Protein AF-A0A8H6T678-F1 (afdb_monomer_lite)

Secondary structure (DSSP, 8-state):
-----PPPPHHHHHHTT--GGGHHHHHHHHHHHHHHHT-TTS-HHHHHHHHHHHHHHHHHH-TT----HHHHHHHHHHHTT--HHHHHHHHHHHHHHHHH-------TT---S--TTTSHHHHHHHHHHHHHHHHHSS---HHHHHHHHTSHHHHHHHHHTT-------HHHHHHHHHHTTEEEEE--PPPP--GGG-HHHHHHHHHHHHHIIIIIGGGBPEE-TTS-EEE---TTSSBPPGGGTT-B--B--EEEEEEEEETT----EEEEESSSPPPPPPSS--SEEEEEEEEETTTEE----S---SS---HHHHHTSS------PPP--------------------

Organism: NCBI:txid2126181

Sequence (351 aa):
MAPDRSPESAAERALNRLHHQDFVALRRAAAQLSVLSKDKKADVVFRTRLVSMHGTLNIYLSSAFNYTWRQASTLIAHSQGLGNHHARRIRDWLHTFLSTQKLPVHIIGVNDGDSLLDDEDFALAIKLHLQTVCAKNKHFRAQDIVDFVASAEMQERLETAGIQKRSISVRTARHWLKRMDWRFGARKNGMYVDGHEREDVVAYRAAFVKRWMEEYEPRIITYDNDGKEATRPNGDAFKLTGKYIGQRLQLIPVTHDESTFYKNDRRKVGWINTLVKPTPEAKGEGDSIMVSDFLVAHWGRLRLDECVMPSCFTFFDILQLGGVEVSGSEPEYRRPDDISAGPRLRIGNVL

Structure (mmCIF, N/CA/C/O backbone):
data_AF-A0A8H6T678-F1
#
_entry.id   AF-A0A8H6T678-F1
#
loop_
_atom_site.group_PDB
_atom_site.id
_atom_site.type_symbol
_atom_site.label_atom_id
_atom_site.label_alt_id
_atom_site.label_comp_id
_atom_site.label_asym_id
_atom_site.label_entity_id
_atom_site.label_seq_id
_atom_site.pdbx_PDB_ins_code
_atom_site.Cartn_x
_atom_site.Cartn_y
_atom_site.Cartn_z
_atom_site.occupancy
_atom_site.B_iso_or_equiv
_atom_site.auth_seq_id
_atom_site.auth_comp_id
_atom_site.auth_asym_id
_atom_site.auth_atom_id
_atom_site.pdbx_PDB_model_num
ATOM 1 N N . MET A 1 1 ? -28.466 -31.948 34.838 1.00 48.75 1 MET A N 1
ATOM 2 C CA . MET A 1 1 ? -27.479 -30.909 34.458 1.00 48.75 1 MET A CA 1
ATOM 3 C C . MET A 1 1 ? -26.531 -30.723 35.627 1.00 48.75 1 MET A C 1
ATOM 5 O O . MET A 1 1 ? -27.010 -30.422 36.713 1.00 48.75 1 MET A O 1
ATOM 9 N N . ALA A 1 2 ? -25.230 -30.962 35.445 1.00 47.78 2 ALA A N 1
ATOM 10 C CA . ALA A 1 2 ? -24.254 -30.650 36.487 1.00 47.78 2 ALA A CA 1
ATOM 11 C C . ALA A 1 2 ? -24.269 -29.130 36.760 1.00 47.78 2 ALA A C 1
ATOM 13 O O . ALA A 1 2 ? -24.349 -28.360 35.798 1.00 47.78 2 ALA A O 1
ATOM 14 N N . PRO A 1 3 ? -24.238 -28.679 38.025 1.00 55.22 3 PRO A N 1
ATOM 15 C CA . PRO A 1 3 ? -24.242 -27.255 38.333 1.00 55.22 3 PRO A CA 1
ATOM 16 C C . PRO A 1 3 ? -22.928 -26.617 37.863 1.00 55.22 3 PRO A C 1
ATOM 18 O O . PRO A 1 3 ? -21.845 -27.018 38.289 1.00 55.22 3 PRO A O 1
ATOM 21 N N . ASP A 1 4 ? -23.025 -25.630 36.970 1.00 61.66 4 ASP A N 1
ATOM 22 C CA . ASP A 1 4 ? -21.896 -24.795 36.551 1.00 61.66 4 ASP A CA 1
ATOM 2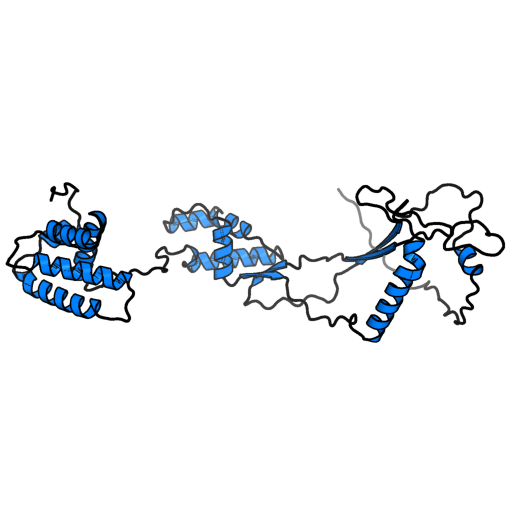3 C C . ASP A 1 4 ? -21.371 -23.996 37.757 1.00 61.66 4 ASP A C 1
ATOM 25 O O . ASP A 1 4 ? -22.046 -23.091 38.247 1.00 61.66 4 ASP A O 1
ATOM 29 N N . ARG A 1 5 ? -20.165 -24.339 38.231 1.00 61.88 5 ARG A N 1
ATOM 30 C CA . ARG A 1 5 ? -19.503 -23.735 39.404 1.00 61.88 5 ARG A CA 1
ATOM 31 C C . ARG A 1 5 ? -18.716 -22.456 39.082 1.00 61.88 5 ARG A C 1
ATOM 33 O O . ARG A 1 5 ? -17.953 -21.989 39.922 1.00 61.88 5 ARG A O 1
ATOM 40 N N . SER A 1 6 ? -18.851 -21.899 37.876 1.00 69.44 6 SER A N 1
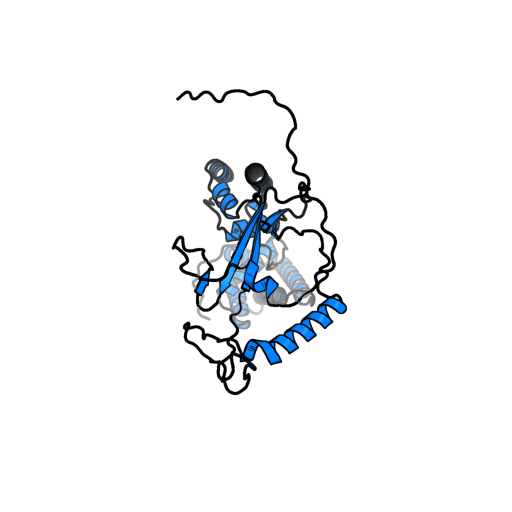ATOM 41 C CA . SER A 1 6 ? -18.147 -20.661 37.513 1.00 69.44 6 SER A CA 1
ATOM 42 C C . SER A 1 6 ? -18.585 -19.486 38.414 1.00 69.44 6 SER A C 1
ATOM 44 O O . SER A 1 6 ? -19.756 -19.431 38.805 1.00 69.44 6 SER A O 1
ATOM 46 N N . PRO A 1 7 ? -17.702 -18.523 38.730 1.00 71.38 7 PRO A N 1
ATOM 47 C CA . PRO A 1 7 ? -18.070 -17.355 39.532 1.00 71.38 7 PRO A CA 1
ATOM 48 C C . PRO A 1 7 ? -19.184 -16.538 38.856 1.00 71.38 7 PRO A C 1
ATOM 50 O O . PRO A 1 7 ? -19.243 -16.456 37.626 1.00 71.38 7 PRO A O 1
ATOM 53 N N . GLU A 1 8 ? -20.079 -15.950 39.655 1.00 70.44 8 GLU A N 1
ATOM 54 C CA . GLU A 1 8 ? -21.195 -15.142 39.148 1.00 70.44 8 GLU A CA 1
ATOM 55 C C . GLU A 1 8 ? -20.701 -13.886 38.413 1.00 70.44 8 GLU A C 1
ATOM 57 O O . GLU A 1 8 ? -19.927 -13.088 38.948 1.00 70.44 8 GLU A O 1
ATOM 62 N N . SER A 1 9 ? -21.186 -13.680 37.185 1.00 75.19 9 SER A N 1
ATOM 63 C CA . SER A 1 9 ? -20.896 -12.460 36.411 1.00 75.19 9 SER A CA 1
ATOM 64 C C . SER A 1 9 ? -21.537 -11.224 37.065 1.00 75.19 9 SER A C 1
ATOM 66 O O . SER A 1 9 ? -22.562 -11.320 37.741 1.00 75.19 9 SER A O 1
ATOM 68 N N . ALA A 1 10 ? -20.986 -10.028 36.827 1.00 75.12 10 ALA A N 1
ATOM 69 C CA . ALA A 1 10 ? -21.619 -8.767 37.228 1.00 75.12 10 ALA A CA 1
ATOM 70 C C . ALA A 1 10 ? -23.050 -8.635 36.668 1.00 75.12 10 ALA A C 1
ATOM 72 O O . ALA A 1 10 ? -23.957 -8.238 37.398 1.00 75.12 10 ALA A O 1
ATOM 73 N N . ALA A 1 11 ? -23.270 -9.075 35.423 1.00 74.88 11 ALA A N 1
ATOM 74 C CA . ALA A 1 11 ? -24.598 -9.139 34.817 1.00 74.88 11 ALA A CA 1
ATOM 75 C C . ALA A 1 11 ? -25.520 -10.151 35.522 1.00 74.88 11 ALA A C 1
ATOM 77 O O . ALA A 1 11 ? -26.713 -9.909 35.652 1.00 74.88 11 ALA A O 1
ATOM 78 N N . GLU A 1 12 ? -24.979 -11.266 36.026 1.00 77.56 12 GLU A N 1
ATOM 79 C CA . GLU A 1 12 ? -25.738 -12.267 36.796 1.00 77.56 12 GLU A CA 1
ATOM 80 C C . GLU A 1 12 ? -26.249 -11.685 38.107 1.00 77.56 12 GLU A C 1
ATOM 82 O O . GLU A 1 12 ? -27.433 -11.788 38.409 1.00 77.56 12 GLU A O 1
ATOM 87 N N . ARG A 1 13 ? -25.366 -11.006 38.845 1.00 81.50 13 ARG A N 1
ATOM 88 C CA . ARG A 1 13 ? -25.710 -10.349 40.108 1.00 81.50 13 ARG A CA 1
ATOM 89 C C . ARG A 1 13 ? -26.758 -9.260 39.915 1.00 81.50 13 ARG A C 1
ATOM 91 O O . ARG A 1 13 ? -27.613 -9.095 40.775 1.00 81.50 13 ARG A O 1
ATOM 98 N N . ALA A 1 14 ? -26.706 -8.530 38.803 1.00 78.94 14 ALA A N 1
ATOM 99 C CA . ALA A 1 14 ? -27.703 -7.520 38.473 1.00 78.94 14 ALA A CA 1
ATOM 100 C C . ALA A 1 14 ? -29.053 -8.140 38.073 1.00 78.94 14 ALA A C 1
ATOM 102 O O . ALA A 1 14 ? -30.087 -7.716 38.579 1.00 78.94 14 ALA A O 1
ATOM 103 N N . LEU A 1 15 ? -29.055 -9.181 37.235 1.00 80.44 15 LEU A N 1
ATOM 104 C CA . LEU A 1 15 ? -30.282 -9.880 36.830 1.00 80.44 15 LEU A CA 1
ATOM 105 C C . LEU A 1 15 ? -30.957 -10.610 38.001 1.00 80.44 15 LEU A C 1
ATOM 107 O O . LEU A 1 15 ? -32.181 -10.611 38.097 1.00 80.44 15 LEU A O 1
ATOM 111 N N . ASN A 1 16 ? -30.180 -11.184 38.922 1.00 81.62 16 ASN A N 1
ATOM 112 C CA . ASN A 1 16 ? -30.698 -11.858 40.117 1.00 81.62 16 ASN A CA 1
ATOM 113 C C . ASN A 1 16 ? -31.344 -10.894 41.131 1.00 81.62 16 ASN A C 1
ATOM 115 O O . ASN A 1 16 ? -32.028 -11.354 42.039 1.00 81.62 16 ASN A O 1
ATOM 119 N N . ARG A 1 17 ? -31.146 -9.575 40.991 1.00 79.62 17 ARG A N 1
ATOM 120 C CA . ARG A 1 17 ? -31.823 -8.554 41.813 1.00 79.62 17 ARG A CA 1
ATOM 121 C C . ARG A 1 17 ? -33.217 -8.188 41.295 1.00 79.62 17 ARG A C 1
ATOM 123 O O . ARG A 1 17 ? -33.941 -7.504 42.010 1.00 79.62 17 ARG A O 1
ATOM 130 N N . LEU A 1 18 ? -33.581 -8.614 40.083 1.00 76.69 18 LEU A N 1
ATOM 131 C CA . LEU A 1 18 ? -34.902 -8.352 39.509 1.00 76.69 18 LEU A CA 1
ATOM 132 C C . LEU A 1 18 ? -35.965 -9.180 40.237 1.00 76.69 18 LEU A C 1
ATOM 134 O O . LEU A 1 18 ? -35.790 -10.384 40.443 1.00 76.69 18 LEU A O 1
ATOM 138 N N . HIS A 1 19 ? -37.071 -8.543 40.616 1.00 70.50 19 HIS A N 1
ATOM 139 C CA . HIS A 1 19 ? -38.129 -9.157 41.424 1.00 70.50 19 HIS A CA 1
ATOM 140 C C . HIS A 1 19 ? -39.468 -9.159 40.669 1.00 70.50 19 HIS A C 1
ATOM 142 O O . HIS A 1 19 ? -39.631 -8.521 39.640 1.00 70.50 19 HIS A O 1
ATOM 148 N N . HIS A 1 20 ? -40.459 -9.879 41.197 1.00 62.53 20 HIS A N 1
ATOM 149 C CA . HIS A 1 20 ? -41.880 -9.905 40.808 1.00 62.53 20 HIS A CA 1
ATOM 150 C C . HIS A 1 20 ? -42.474 -8.607 40.211 1.00 62.53 20 HIS A C 1
ATOM 152 O O . HIS A 1 20 ? -43.291 -8.695 39.298 1.00 62.53 20 HIS A O 1
ATOM 158 N N . GLN A 1 21 ? -42.072 -7.416 40.668 1.00 67.00 21 GLN A N 1
ATOM 159 C CA . GLN A 1 21 ? -42.547 -6.133 40.122 1.00 67.00 21 GLN A CA 1
ATOM 160 C C . GLN A 1 21 ? -42.012 -5.851 38.706 1.00 67.00 21 GLN A C 1
ATOM 162 O O . GLN A 1 21 ? -42.709 -5.266 37.876 1.00 67.00 21 GLN A O 1
ATOM 167 N N . ASP A 1 22 ? -40.829 -6.365 38.378 1.00 79.00 22 ASP A N 1
ATOM 168 C CA . ASP A 1 22 ? -40.190 -6.232 37.068 1.00 79.00 22 ASP A CA 1
ATOM 169 C C . ASP A 1 22 ? -40.791 -7.183 36.026 1.00 79.00 22 ASP A C 1
ATOM 171 O O . ASP A 1 22 ? -40.534 -7.038 34.831 1.00 79.00 22 ASP A O 1
ATOM 175 N N . PHE A 1 23 ? -41.632 -8.145 36.426 1.00 80.25 23 PHE A N 1
ATOM 176 C CA . PHE A 1 23 ? -42.162 -9.172 35.519 1.00 80.25 23 PHE A CA 1
ATOM 177 C C . PHE A 1 23 ? -42.994 -8.565 34.385 1.00 80.25 23 PHE A C 1
ATOM 179 O O . PHE A 1 23 ? -42.971 -9.069 33.261 1.00 80.25 23 PHE A O 1
ATOM 186 N N . VAL A 1 24 ? -43.694 -7.455 34.641 1.00 83.06 24 VAL A N 1
ATOM 187 C CA . VAL A 1 24 ? -44.434 -6.725 33.601 1.00 83.06 24 VAL A CA 1
ATOM 188 C C . VAL A 1 24 ? -43.468 -6.100 32.589 1.00 83.06 24 VAL A C 1
ATOM 190 O O . VAL A 1 24 ? -43.690 -6.206 31.381 1.00 83.06 24 VAL A O 1
ATOM 193 N N . ALA A 1 25 ? -42.371 -5.499 33.058 1.00 83.19 25 ALA A N 1
ATOM 194 C CA . ALA A 1 25 ? -41.340 -4.916 32.202 1.00 83.19 25 ALA A CA 1
ATOM 195 C C . ALA A 1 25 ? -40.593 -5.994 31.398 1.00 83.19 25 ALA A C 1
ATOM 197 O O . ALA A 1 25 ? -40.404 -5.844 30.191 1.00 83.19 25 ALA A O 1
ATOM 198 N N . LEU A 1 26 ? -40.265 -7.126 32.027 1.00 86.31 26 LEU A N 1
ATOM 199 C CA . LEU A 1 26 ? -39.633 -8.277 31.380 1.00 86.31 26 LEU A CA 1
ATOM 200 C C . LEU A 1 26 ? -40.528 -8.902 30.302 1.00 86.31 26 LEU A C 1
ATOM 202 O O . LEU A 1 26 ? -40.039 -9.259 29.230 1.00 86.31 26 LEU A O 1
ATOM 206 N N . ARG A 1 27 ? -41.847 -8.981 30.529 1.00 86.69 27 ARG A N 1
ATOM 207 C CA . ARG A 1 27 ? -42.807 -9.439 29.507 1.00 86.69 27 ARG A CA 1
ATOM 208 C C . ARG A 1 27 ? -42.888 -8.482 28.318 1.00 86.69 27 ARG A C 1
ATOM 210 O O . ARG A 1 27 ? -42.940 -8.940 27.178 1.00 86.69 27 ARG A O 1
ATOM 217 N N . ARG A 1 28 ? -42.852 -7.165 28.555 1.00 86.75 28 ARG A N 1
ATOM 218 C CA . ARG A 1 28 ? -42.783 -6.162 27.474 1.00 86.75 28 ARG A CA 1
ATOM 219 C C . ARG A 1 28 ? -41.486 -6.296 26.673 1.00 86.75 28 ARG A C 1
ATOM 221 O O . ARG A 1 28 ? -41.538 -6.318 25.446 1.00 86.75 28 ARG A O 1
ATOM 228 N N . ALA A 1 29 ? -40.355 -6.464 27.354 1.00 86.62 29 ALA A N 1
ATOM 229 C CA . ALA A 1 29 ? -39.053 -6.700 26.733 1.00 86.62 29 ALA A CA 1
ATOM 230 C C . ALA A 1 29 ? -39.045 -7.983 25.878 1.00 86.62 29 ALA A C 1
ATOM 232 O O . ALA A 1 29 ? -38.560 -7.973 24.746 1.00 86.62 29 ALA A O 1
ATOM 233 N N . ALA A 1 30 ? -39.646 -9.073 26.366 1.00 88.12 30 ALA A N 1
ATOM 234 C CA . ALA A 1 30 ? -39.797 -10.310 25.601 1.00 88.12 30 ALA A CA 1
ATOM 235 C C . ALA A 1 30 ? -40.647 -10.102 24.332 1.00 88.12 30 ALA A C 1
ATOM 237 O O . ALA A 1 30 ? -40.249 -10.530 23.247 1.00 88.12 30 ALA A O 1
ATOM 238 N N . ALA A 1 31 ? -41.771 -9.385 24.431 1.00 88.25 31 ALA A N 1
ATOM 239 C CA . ALA A 1 31 ? -42.610 -9.069 23.275 1.00 88.25 31 ALA A CA 1
ATOM 240 C C . ALA A 1 31 ? -41.859 -8.238 22.217 1.00 88.25 31 ALA A C 1
ATOM 242 O O . ALA A 1 31 ? -41.935 -8.546 21.027 1.00 88.25 31 ALA A O 1
ATOM 243 N N . GLN A 1 32 ? -41.077 -7.241 22.640 1.00 88.06 32 GLN A N 1
ATOM 244 C CA . GLN A 1 32 ? -40.239 -6.438 21.742 1.00 88.06 32 GLN A CA 1
ATOM 245 C C . GLN A 1 32 ? -39.182 -7.289 21.025 1.00 88.06 32 GLN A C 1
ATOM 247 O O . GLN A 1 32 ? -39.064 -7.224 19.801 1.00 88.06 32 GLN A O 1
ATOM 252 N N . LEU A 1 33 ? -38.453 -8.138 21.758 1.00 88.25 33 LEU A N 1
ATOM 253 C CA . LEU A 1 33 ? -37.451 -9.035 21.172 1.00 88.25 33 LEU A CA 1
ATOM 254 C C . LEU A 1 33 ? -38.076 -10.043 20.196 1.00 88.25 33 LEU A C 1
ATOM 256 O O . LEU A 1 33 ? -37.471 -10.356 19.171 1.00 88.25 33 LEU A O 1
ATOM 260 N N . SER A 1 34 ? -39.298 -10.508 20.468 1.00 90.25 34 SER A N 1
ATOM 261 C CA . SER A 1 34 ? -40.048 -11.392 19.568 1.00 90.25 34 SER A CA 1
ATOM 262 C C . SER A 1 34 ? -40.327 -10.729 18.219 1.00 90.25 34 SER A C 1
ATOM 264 O O . SER A 1 34 ? -40.068 -11.335 17.177 1.00 90.25 34 SER A O 1
ATOM 266 N N . VAL A 1 35 ? -40.785 -9.472 18.219 1.00 88.56 35 VAL A N 1
ATOM 267 C CA . VAL A 1 35 ? -41.023 -8.701 16.986 1.00 88.56 35 VAL A CA 1
ATOM 268 C C . VAL A 1 35 ? -39.716 -8.492 16.221 1.00 88.56 35 VAL A C 1
ATOM 270 O O . VAL A 1 35 ? -39.648 -8.798 15.032 1.00 88.56 35 VAL A O 1
ATOM 273 N N . LEU A 1 36 ? -38.659 -8.057 16.911 1.00 85.38 36 LEU A N 1
ATOM 274 C CA . LEU A 1 36 ? -37.357 -7.776 16.300 1.00 85.38 36 LEU A CA 1
ATOM 275 C C . LEU A 1 36 ? -36.684 -9.029 15.721 1.00 85.38 36 LEU A C 1
ATOM 277 O O . LEU A 1 36 ? -36.061 -8.966 14.665 1.00 85.38 36 LEU A O 1
ATOM 281 N N . SER A 1 37 ? -36.836 -10.187 16.368 1.00 84.69 37 SER A N 1
ATOM 282 C CA . SER A 1 37 ? -36.256 -11.450 15.885 1.00 84.69 37 SER A CA 1
ATOM 283 C C . SER A 1 37 ? -36.864 -11.943 14.564 1.00 84.69 37 SER A C 1
ATOM 285 O O . SER A 1 37 ? -36.223 -12.699 13.831 1.00 84.69 37 SER A O 1
ATOM 287 N N . LYS A 1 38 ? -38.090 -11.505 14.245 1.00 86.12 38 LYS A N 1
ATOM 288 C CA . LYS A 1 38 ? -38.825 -11.882 13.030 1.00 86.12 38 LYS A CA 1
ATOM 289 C C . LYS A 1 38 ? -38.518 -10.978 11.835 1.00 86.12 38 LYS A C 1
ATOM 291 O O . LYS A 1 38 ? -38.958 -11.293 10.727 1.00 86.12 38 LYS A O 1
ATOM 296 N N . ASP A 1 39 ? -37.774 -9.889 12.026 1.00 84.44 39 ASP A N 1
ATOM 297 C CA . ASP A 1 39 ? -37.395 -9.000 10.930 1.00 84.44 39 ASP A CA 1
ATOM 298 C C . ASP A 1 39 ? -36.417 -9.699 9.974 1.00 84.44 39 ASP A C 1
ATOM 300 O O . ASP A 1 39 ? -35.271 -9.991 10.314 1.00 84.44 39 ASP A O 1
ATOM 304 N N . LYS A 1 40 ? -36.868 -9.960 8.744 1.00 79.81 40 LYS A N 1
ATOM 305 C CA . LYS A 1 40 ? -36.073 -10.641 7.712 1.00 79.81 40 LYS A CA 1
ATOM 306 C C . LYS A 1 40 ? -34.914 -9.793 7.183 1.00 79.81 40 LYS A C 1
ATOM 308 O O . LYS A 1 40 ? -34.015 -10.361 6.569 1.00 79.81 40 LYS A O 1
ATOM 313 N N . LYS A 1 41 ? -34.928 -8.472 7.395 1.00 79.56 41 LYS A N 1
ATOM 314 C CA . LYS A 1 41 ? -33.856 -7.565 6.952 1.00 79.56 41 LYS A CA 1
ATOM 315 C C . LYS A 1 41 ? -32.623 -7.622 7.854 1.00 79.56 41 LYS A C 1
ATOM 317 O O . LYS A 1 41 ? -31.558 -7.164 7.452 1.00 79.56 41 LYS A O 1
ATOM 322 N N . ALA A 1 42 ? -32.758 -8.173 9.057 1.00 75.00 42 ALA A N 1
ATOM 323 C CA . ALA A 1 42 ? -31.677 -8.239 10.021 1.00 75.00 42 ALA A CA 1
ATOM 324 C C . ALA A 1 42 ? -30.713 -9.410 9.750 1.00 75.00 42 ALA A C 1
ATOM 326 O O . ALA A 1 42 ? -31.116 -10.505 9.336 1.00 75.00 42 ALA A O 1
ATOM 327 N N . ASP A 1 43 ? -29.429 -9.183 10.042 1.00 80.06 43 ASP A N 1
ATOM 328 C CA . ASP A 1 43 ? -28.365 -10.179 9.902 1.00 80.06 43 ASP A CA 1
ATOM 329 C C . ASP A 1 43 ? -28.699 -11.500 10.629 1.00 80.06 43 ASP A C 1
ATOM 331 O O . ASP A 1 43 ? -29.343 -11.513 11.683 1.00 80.06 43 ASP A O 1
ATOM 335 N N . VAL A 1 44 ? -28.266 -12.629 10.058 1.00 82.56 44 VAL A N 1
ATOM 336 C CA . VAL A 1 44 ? -28.549 -13.976 10.586 1.00 82.56 44 VAL A CA 1
ATOM 337 C C . VAL A 1 44 ? -27.984 -14.127 11.997 1.00 82.56 44 VAL A C 1
ATOM 339 O O . VAL A 1 44 ? -28.684 -14.612 12.885 1.00 82.56 44 VAL A O 1
ATOM 342 N N . VAL A 1 45 ? -26.752 -13.663 12.237 1.00 81.75 45 VAL A N 1
ATOM 343 C CA . VAL A 1 45 ? -26.113 -13.767 13.557 1.00 81.75 45 VAL A CA 1
ATOM 344 C C . VAL A 1 45 ? -26.844 -12.891 14.565 1.00 81.75 45 VAL A C 1
ATOM 346 O O . VAL A 1 45 ? -27.073 -13.319 15.697 1.00 81.75 45 VAL A O 1
ATOM 349 N N . PHE A 1 46 ? -27.246 -11.685 14.165 1.00 83.69 46 PHE A N 1
ATOM 350 C CA . PHE A 1 46 ? -28.032 -10.796 15.018 1.00 83.69 46 PHE A CA 1
ATOM 351 C C . PHE A 1 46 ? -29.384 -11.411 15.405 1.00 83.69 46 PHE A C 1
ATOM 353 O O . PHE A 1 46 ? -29.721 -11.444 16.591 1.00 83.69 46 PHE A O 1
ATOM 360 N N . ARG A 1 47 ? -30.118 -11.991 14.448 1.00 85.69 47 ARG A N 1
ATOM 361 C CA . ARG A 1 47 ? -31.385 -12.689 14.719 1.00 85.69 47 ARG A CA 1
ATOM 362 C C . ARG A 1 47 ? -31.216 -13.851 15.689 1.00 85.69 47 ARG A C 1
ATOM 364 O O . ARG A 1 47 ? -32.001 -13.956 16.630 1.00 85.69 47 ARG A O 1
ATOM 371 N N . THR A 1 48 ? -30.177 -14.670 15.527 1.00 87.62 48 THR A N 1
ATOM 372 C CA . THR A 1 48 ? -29.895 -15.780 16.451 1.00 87.62 48 THR A CA 1
ATOM 373 C C . THR A 1 48 ? -29.734 -15.282 17.887 1.00 87.62 48 THR A C 1
ATOM 375 O O . THR A 1 48 ? -30.314 -15.867 18.797 1.00 87.62 48 THR A O 1
ATOM 378 N N . ARG A 1 49 ? -29.047 -14.151 18.106 1.00 88.94 49 ARG A N 1
ATOM 379 C CA . ARG A 1 49 ? -28.895 -13.559 19.451 1.00 88.94 49 ARG A CA 1
ATOM 380 C C . ARG A 1 49 ? -30.225 -13.113 20.045 1.00 88.94 49 ARG A C 1
ATOM 382 O O . ARG A 1 49 ? -30.489 -13.400 21.212 1.00 88.94 49 ARG A O 1
ATOM 389 N N . LEU A 1 50 ? -31.063 -12.442 19.252 1.00 89.88 50 LEU A N 1
ATOM 390 C CA . LEU A 1 50 ? -32.391 -12.007 19.696 1.00 89.88 50 LEU A CA 1
ATOM 391 C C . LEU A 1 50 ? -33.268 -13.199 20.088 1.00 89.88 50 LEU A C 1
ATOM 393 O O . LEU A 1 50 ? -33.937 -13.152 21.119 1.00 89.88 50 LEU A O 1
ATOM 397 N N . VAL A 1 51 ? -33.215 -14.287 19.314 1.00 91.00 51 VAL A N 1
ATOM 398 C CA . VAL A 1 51 ? -33.914 -15.539 19.635 1.00 91.00 51 VAL A CA 1
ATOM 399 C C . VAL A 1 51 ? -33.404 -16.126 20.952 1.00 91.00 51 VAL A C 1
ATOM 401 O O . VAL A 1 51 ? -34.220 -16.516 21.787 1.00 91.00 51 VAL A O 1
ATOM 404 N N . SER A 1 52 ? -32.090 -16.142 21.193 1.00 91.94 52 SER A N 1
ATOM 405 C CA . SER A 1 52 ? -31.520 -16.654 22.448 1.00 91.94 52 SER A CA 1
ATOM 406 C C . SER A 1 52 ? -31.927 -15.815 23.666 1.00 91.94 52 SER A C 1
ATOM 408 O O . SER A 1 52 ? -32.258 -16.366 24.719 1.00 91.94 52 SER A O 1
ATOM 410 N N . MET A 1 53 ? -31.954 -14.486 23.525 1.00 92.00 53 MET A N 1
ATOM 411 C CA . MET A 1 53 ? -32.422 -13.567 24.571 1.00 92.00 53 MET A CA 1
ATOM 412 C C . MET A 1 53 ? -33.914 -13.763 24.868 1.00 92.00 53 MET A C 1
ATOM 414 O O . MET A 1 53 ? -34.295 -13.936 26.025 1.00 92.00 53 MET A O 1
ATOM 418 N N . HIS A 1 54 ? -34.749 -13.792 23.827 1.00 92.31 54 HIS A N 1
ATOM 419 C CA . HIS A 1 54 ? -36.191 -14.011 23.945 1.00 92.31 54 HIS A CA 1
ATOM 420 C C . HIS A 1 54 ? -36.516 -15.380 24.563 1.00 92.31 54 HIS A C 1
ATOM 422 O O . HIS A 1 54 ? -37.324 -15.468 25.484 1.00 92.31 54 HIS A O 1
ATOM 428 N N . GLY A 1 55 ? -35.845 -16.444 24.111 1.00 91.56 55 GLY A N 1
ATOM 429 C CA . GLY A 1 55 ? -36.005 -17.790 24.662 1.00 91.56 55 GLY A CA 1
ATOM 430 C C . GLY A 1 55 ? -35.634 -17.860 26.143 1.00 91.56 55 GLY A C 1
ATOM 431 O O . GLY A 1 55 ? -36.367 -18.449 26.933 1.00 91.56 55 GLY A O 1
ATOM 432 N N . THR A 1 56 ? -34.549 -17.191 26.540 1.00 91.81 56 THR A N 1
ATOM 433 C CA . THR A 1 56 ? -34.110 -17.147 27.944 1.00 91.81 56 THR A CA 1
ATOM 434 C C . THR A 1 56 ? -35.122 -16.413 28.826 1.00 91.81 56 THR A C 1
ATOM 436 O O . THR A 1 56 ? -35.445 -16.901 29.908 1.00 91.81 56 THR A O 1
ATOM 439 N N . LEU A 1 57 ? -35.674 -15.286 28.356 1.00 90.62 57 LEU A N 1
ATOM 440 C CA . LEU A 1 57 ? -36.732 -14.554 29.061 1.00 90.62 57 LEU A CA 1
ATOM 441 C C . LEU A 1 57 ? -38.002 -15.390 29.226 1.00 90.62 57 LEU A C 1
ATOM 443 O O . LEU A 1 57 ? -38.574 -15.408 30.310 1.00 90.62 57 LEU A O 1
ATOM 447 N N . ASN A 1 58 ? -38.426 -16.113 28.189 1.00 90.38 58 ASN A N 1
ATOM 448 C CA . ASN A 1 58 ? -39.632 -16.939 28.262 1.00 90.38 58 ASN A CA 1
ATOM 449 C C . ASN A 1 58 ? -39.488 -18.096 29.251 1.00 90.38 58 ASN A C 1
ATOM 451 O O . ASN A 1 58 ? -40.428 -18.385 29.986 1.00 90.38 58 ASN A O 1
ATOM 455 N N . ILE A 1 59 ? -38.317 -18.735 29.296 1.00 89.62 59 ILE A N 1
ATOM 456 C CA . ILE A 1 59 ? -38.053 -19.815 30.254 1.00 89.62 59 ILE A CA 1
ATOM 457 C C . ILE A 1 59 ? -38.005 -19.273 31.683 1.00 89.62 59 ILE A C 1
ATOM 459 O O . ILE A 1 59 ? -38.556 -19.900 32.580 1.00 89.62 59 ILE A O 1
ATOM 463 N N . TYR A 1 60 ? -37.402 -18.101 31.892 1.00 88.06 60 TYR A N 1
ATOM 464 C CA . TYR A 1 60 ? -37.358 -17.461 33.208 1.00 88.06 60 TYR A CA 1
ATOM 465 C C . TYR A 1 60 ? -38.741 -16.986 33.692 1.00 88.06 60 TYR A C 1
ATOM 467 O O . TYR A 1 60 ? -39.069 -17.117 34.866 1.00 88.06 60 TYR A O 1
ATOM 475 N N . LEU A 1 61 ? -39.576 -16.453 32.794 1.00 86.50 61 LEU A N 1
ATOM 476 C CA . LEU A 1 61 ? -40.915 -15.937 33.116 1.00 86.50 61 LEU A CA 1
ATOM 477 C C . LEU A 1 61 ? -42.001 -17.024 33.192 1.00 86.50 61 LEU A C 1
ATOM 479 O O . LEU A 1 61 ? -43.155 -16.714 33.506 1.00 86.50 61 LEU A O 1
ATOM 483 N N . SER A 1 62 ? -41.665 -18.273 32.868 1.00 83.69 62 SER A N 1
ATOM 484 C CA . SER A 1 62 ? -42.596 -19.398 32.888 1.00 83.69 62 SER A CA 1
ATOM 485 C C . SER A 1 62 ? -42.935 -19.796 34.324 1.00 83.69 62 SER A C 1
ATOM 487 O O . SER A 1 62 ? -42.080 -20.277 35.056 1.00 83.69 62 SER A O 1
ATOM 489 N N . SER A 1 63 ? -44.209 -19.702 34.711 1.00 75.88 63 SER A N 1
ATOM 490 C CA . SER A 1 63 ? -44.682 -20.161 36.028 1.00 75.88 63 SER A CA 1
ATOM 491 C C . SER A 1 63 ? -44.620 -21.681 36.208 1.00 75.88 63 SER A C 1
ATOM 493 O O . SER A 1 63 ? -44.700 -22.166 37.331 1.00 75.88 63 SER A O 1
ATOM 495 N N . ALA A 1 64 ? -44.485 -22.438 35.114 1.00 78.06 64 ALA A N 1
ATOM 496 C CA . ALA A 1 64 ? -44.383 -23.894 35.153 1.00 78.06 64 ALA A CA 1
ATOM 497 C C . ALA A 1 64 ? -43.011 -24.388 35.642 1.00 78.06 64 ALA A C 1
ATOM 499 O O . ALA A 1 64 ? -42.895 -25.531 36.078 1.00 78.06 64 ALA A O 1
ATOM 500 N N . PHE A 1 65 ? -41.971 -23.548 35.567 1.00 75.50 65 PHE A N 1
ATOM 501 C CA . PHE A 1 65 ? -40.607 -23.944 35.896 1.00 75.50 65 PHE A CA 1
ATOM 502 C C . PHE A 1 65 ? -39.885 -22.822 36.651 1.00 75.50 65 PHE A C 1
ATOM 504 O O . PHE A 1 65 ? -39.648 -21.754 36.101 1.00 75.50 65 PHE A O 1
ATOM 511 N N . ASN A 1 66 ? -39.472 -23.078 37.895 1.00 80.56 66 ASN A N 1
ATOM 512 C CA . ASN A 1 66 ? -38.736 -22.116 38.726 1.00 80.56 66 ASN A CA 1
ATOM 513 C C . ASN A 1 66 ? -37.243 -22.067 38.351 1.00 80.56 66 ASN A C 1
ATOM 515 O O . ASN A 1 66 ? -36.375 -22.394 39.162 1.00 80.56 66 ASN A O 1
ATOM 519 N N . TYR A 1 67 ? -36.936 -21.709 37.102 1.00 85.25 67 TYR A N 1
ATOM 520 C CA . TYR A 1 67 ? -35.558 -21.604 36.629 1.00 85.25 67 TYR A CA 1
ATOM 521 C C . TYR A 1 67 ? -34.910 -20.281 37.035 1.00 85.25 67 TYR A C 1
ATOM 523 O O . TYR A 1 67 ? -35.486 -19.206 36.885 1.00 85.25 67 TYR A O 1
ATOM 531 N N . THR A 1 68 ? -33.649 -20.342 37.462 1.00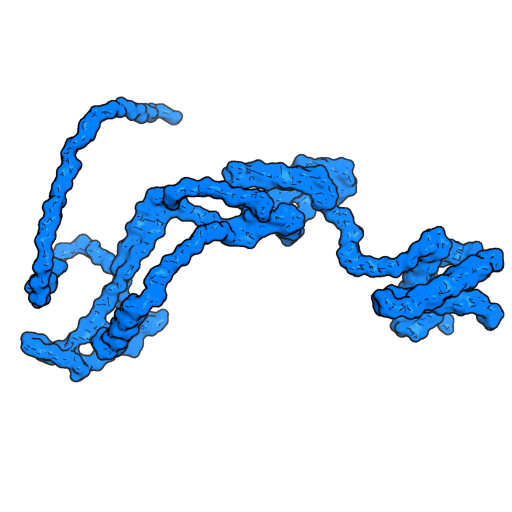 87.81 68 THR A N 1
ATOM 532 C CA . THR A 1 68 ? -32.817 -19.138 37.600 1.00 87.81 68 THR A CA 1
ATOM 533 C C . THR A 1 68 ? -32.362 -18.629 36.229 1.00 87.81 68 THR A C 1
ATOM 535 O O . THR A 1 68 ? -32.291 -19.392 35.261 1.00 87.81 68 THR A O 1
ATOM 538 N N . TRP A 1 69 ? -31.954 -17.358 36.134 1.00 86.81 69 TRP A N 1
ATOM 539 C CA . TRP A 1 69 ? -31.362 -16.791 34.909 1.00 86.81 69 TRP A CA 1
ATOM 540 C C . TRP A 1 69 ? -30.209 -17.635 34.356 1.00 86.81 69 TRP A C 1
ATOM 542 O O . TRP A 1 69 ? -30.033 -17.770 33.140 1.00 86.81 69 TRP A O 1
ATOM 552 N N . ARG A 1 70 ? -29.421 -18.239 35.249 1.00 87.31 70 ARG A N 1
ATOM 553 C CA . ARG A 1 70 ? -28.317 -19.124 34.885 1.00 87.31 70 ARG A CA 1
ATOM 554 C C . ARG A 1 70 ? -28.810 -20.425 34.260 1.00 87.31 70 ARG A C 1
ATOM 556 O O . ARG A 1 70 ? -28.285 -20.841 33.231 1.00 87.31 70 ARG A O 1
ATOM 563 N N . GLN A 1 71 ? -29.829 -21.050 34.838 1.00 88.62 71 GLN A N 1
ATOM 564 C CA . GLN A 1 71 ? -30.405 -22.288 34.309 1.00 88.62 71 GLN A CA 1
ATOM 565 C C . GLN A 1 71 ? -31.125 -22.050 32.976 1.00 88.62 71 GLN A C 1
ATOM 567 O O . GLN A 1 71 ? -30.915 -22.800 32.027 1.00 88.62 71 GLN A O 1
ATOM 572 N N . ALA A 1 72 ? -31.891 -20.963 32.867 1.00 90.56 72 ALA A N 1
ATOM 573 C CA . ALA A 1 72 ? -32.592 -20.604 31.638 1.00 90.56 72 ALA A CA 1
ATOM 574 C C . ALA A 1 72 ? -31.616 -20.334 30.476 1.00 90.56 72 ALA A C 1
ATOM 576 O O . ALA A 1 72 ? -31.758 -20.899 29.392 1.00 90.56 72 ALA A O 1
ATOM 577 N N . SER A 1 73 ? -30.576 -19.524 30.710 1.00 91.50 73 SER A N 1
ATOM 578 C CA . SER A 1 73 ? -29.583 -19.185 29.675 1.00 91.50 73 SER A CA 1
ATOM 579 C C . SER A 1 73 ? -28.708 -20.371 29.269 1.00 91.50 73 SER A C 1
ATOM 581 O O . SER A 1 73 ? -28.362 -20.508 28.095 1.00 91.50 73 SER A O 1
ATOM 583 N N . THR A 1 74 ? -28.355 -21.250 30.212 1.00 91.94 74 THR A N 1
ATOM 584 C CA . THR A 1 74 ? -27.593 -22.469 29.903 1.00 91.94 74 THR A CA 1
ATOM 585 C C . THR A 1 74 ? -28.424 -23.458 29.098 1.00 91.94 74 THR A C 1
ATOM 587 O O . THR A 1 74 ? -27.902 -24.007 28.132 1.00 91.94 74 THR A O 1
ATOM 590 N N . LEU A 1 75 ? -29.707 -23.635 29.415 1.00 92.19 75 LEU A N 1
ATOM 591 C CA . LEU A 1 75 ? -30.608 -24.501 28.653 1.00 92.19 75 LEU A CA 1
ATOM 592 C C . LEU A 1 75 ? -30.756 -24.037 27.193 1.00 92.19 75 LEU A C 1
ATOM 594 O O . LEU A 1 75 ? -30.626 -24.849 26.279 1.00 92.19 75 LEU A O 1
ATOM 598 N N . ILE A 1 76 ? -30.948 -22.732 26.965 1.00 93.81 76 ILE A N 1
ATOM 599 C CA . ILE A 1 76 ? -31.040 -22.154 25.612 1.00 93.81 76 ILE A CA 1
ATOM 600 C C . ILE A 1 76 ? -29.719 -22.254 24.848 1.00 93.81 76 ILE A C 1
ATOM 602 O O . ILE A 1 76 ? -29.720 -22.562 23.660 1.00 93.81 76 ILE A O 1
ATOM 606 N N . ALA A 1 77 ? -28.583 -22.006 25.503 1.00 91.75 77 ALA A N 1
ATOM 607 C CA . ALA A 1 77 ? -27.289 -22.152 24.843 1.00 91.75 77 ALA A CA 1
ATOM 608 C C . ALA A 1 77 ? -27.089 -23.595 24.350 1.00 91.75 77 ALA A C 1
ATOM 610 O O . ALA A 1 77 ? -26.765 -23.801 23.181 1.00 91.75 77 ALA A O 1
ATOM 611 N N . HIS A 1 78 ? -27.370 -24.591 25.196 1.00 91.06 78 HIS A N 1
ATOM 612 C CA . HIS A 1 78 ? -27.221 -25.998 24.822 1.00 91.06 78 HIS A CA 1
ATOM 613 C C . HIS A 1 78 ? -28.225 -26.438 23.750 1.00 91.06 78 HIS A C 1
ATOM 615 O O . HIS A 1 78 ? -27.851 -27.218 22.878 1.00 91.06 78 HIS A O 1
ATOM 621 N N . SER A 1 79 ? -29.462 -25.921 23.749 1.00 91.06 79 SER A N 1
ATOM 622 C CA . SER A 1 79 ? -30.439 -26.244 22.693 1.00 91.06 79 SER A CA 1
ATOM 623 C C . SER A 1 79 ? -30.019 -25.733 21.310 1.00 91.06 79 SER A C 1
ATOM 625 O O . SER A 1 79 ? -30.455 -26.273 20.297 1.00 91.06 79 SER A O 1
ATOM 627 N N . GLN A 1 80 ? -29.129 -24.738 21.261 1.00 88.56 80 GLN A N 1
ATOM 628 C CA . GLN A 1 80 ? -28.510 -24.218 20.039 1.00 88.56 80 GLN A CA 1
ATOM 629 C C . GLN A 1 80 ? -27.150 -24.867 19.721 1.00 88.56 80 GLN A C 1
ATOM 631 O O . GLN A 1 80 ? -26.465 -24.424 18.801 1.00 88.56 80 GLN A O 1
ATOM 636 N N . GLY A 1 81 ? -26.728 -25.888 20.476 1.00 87.50 81 GLY A N 1
ATOM 637 C CA . GLY A 1 81 ? -25.415 -26.526 20.323 1.00 87.50 81 GLY A CA 1
ATOM 638 C C . GLY A 1 81 ? -24.241 -25.685 20.843 1.00 87.50 81 GLY A C 1
ATOM 639 O O . GLY A 1 81 ? -23.098 -25.914 20.454 1.00 87.50 81 GLY A O 1
ATOM 640 N N . LEU A 1 82 ? -24.501 -24.696 21.705 1.00 88.75 82 LEU A N 1
ATOM 641 C CA . LEU A 1 82 ? -23.511 -23.763 22.247 1.00 88.75 82 LEU A CA 1
ATOM 642 C C . LEU A 1 82 ? -23.246 -24.031 23.739 1.00 88.75 82 LEU A C 1
ATOM 644 O O . LEU A 1 82 ? -24.110 -24.488 24.481 1.00 88.75 82 LEU A O 1
ATOM 648 N N . GLY A 1 83 ? -22.031 -23.725 24.202 1.00 88.25 83 GLY A N 1
ATOM 649 C CA . GLY A 1 83 ? -21.609 -23.987 25.585 1.00 88.25 83 GLY A CA 1
ATOM 650 C C . GLY A 1 83 ? -21.871 -22.846 26.581 1.00 88.25 83 GLY A C 1
ATOM 651 O O . GLY A 1 83 ? -22.369 -21.770 26.240 1.00 88.25 83 GLY A O 1
ATOM 652 N N . ASN A 1 84 ? -21.424 -23.038 27.828 1.00 85.81 84 ASN A N 1
ATOM 653 C CA . ASN A 1 84 ? -21.602 -22.099 28.954 1.00 85.81 84 ASN A CA 1
ATOM 654 C C . ASN A 1 84 ? -21.076 -20.674 28.695 1.00 85.81 84 ASN A C 1
ATOM 656 O O . ASN A 1 84 ? -21.579 -19.703 29.262 1.00 85.81 84 ASN A O 1
ATOM 660 N N . HIS A 1 85 ? -20.070 -20.512 27.831 1.00 84.44 85 HIS A N 1
ATOM 661 C CA . HIS A 1 85 ? -19.609 -19.188 27.410 1.00 84.44 85 HIS A CA 1
ATOM 662 C C . HIS A 1 85 ? -20.713 -18.395 26.695 1.00 84.44 85 HIS A C 1
ATOM 664 O O . HIS A 1 85 ? -20.908 -17.216 26.978 1.00 84.44 85 HIS A O 1
ATOM 670 N N . HIS A 1 86 ? -21.479 -19.043 25.816 1.00 85.94 86 HIS A N 1
ATOM 671 C CA . HIS A 1 86 ? -22.584 -18.390 25.124 1.00 85.94 86 HIS A CA 1
ATOM 672 C C . HIS A 1 86 ? -23.723 -18.039 26.090 1.00 85.94 86 HIS A C 1
ATOM 674 O O . HIS A 1 86 ? -24.255 -16.936 26.023 1.00 85.94 86 HIS A O 1
ATOM 680 N N . ALA A 1 87 ? -24.016 -18.910 27.063 1.00 88.31 87 ALA A N 1
ATOM 681 C CA . ALA A 1 87 ? -24.978 -18.622 28.130 1.00 88.31 87 ALA A CA 1
ATOM 682 C C . ALA A 1 87 ? -24.615 -17.358 28.931 1.00 88.31 87 ALA A C 1
ATOM 684 O O . ALA A 1 87 ? -25.490 -16.554 29.248 1.00 88.31 87 ALA A O 1
ATOM 685 N N . ARG A 1 88 ? -23.321 -17.142 29.220 1.00 87.81 88 ARG A N 1
ATOM 686 C CA . ARG A 1 88 ? -22.837 -15.893 29.838 1.00 87.81 88 ARG A CA 1
ATOM 687 C C . ARG A 1 88 ? -23.111 -14.682 28.949 1.00 87.81 88 ARG A C 1
ATOM 689 O O . ARG A 1 88 ? -23.739 -13.737 29.411 1.00 87.81 88 ARG A O 1
ATOM 696 N N . ARG A 1 89 ? -22.760 -14.761 27.662 1.00 88.25 89 ARG A N 1
ATOM 697 C CA . ARG A 1 89 ? -23.020 -13.671 26.707 1.00 88.25 89 ARG A CA 1
ATOM 698 C C . ARG A 1 89 ? -24.503 -13.331 26.577 1.00 88.25 89 ARG A C 1
ATOM 700 O O . ARG A 1 89 ? -24.830 -12.156 26.492 1.00 88.25 89 ARG A O 1
ATOM 707 N N . ILE A 1 90 ? -25.396 -14.326 26.601 1.00 89.38 90 ILE A N 1
ATOM 708 C CA . ILE A 1 90 ? -26.849 -14.091 26.592 1.00 89.38 90 ILE A CA 1
ATOM 709 C C . ILE A 1 90 ? -27.269 -13.253 27.804 1.00 89.38 90 ILE A C 1
ATOM 711 O O . ILE A 1 90 ? -28.042 -12.309 27.656 1.00 89.38 90 ILE A O 1
ATOM 715 N N . ARG A 1 91 ? -26.748 -13.573 28.994 1.00 90.75 91 ARG A N 1
ATOM 716 C CA . ARG A 1 91 ? -27.033 -12.814 30.220 1.00 90.75 91 ARG A CA 1
ATOM 717 C C . ARG A 1 91 ? -26.478 -11.395 30.151 1.00 90.75 91 ARG A C 1
ATOM 719 O O . ARG A 1 91 ? -27.184 -10.468 30.532 1.00 90.75 91 ARG A O 1
ATOM 726 N N . ASP A 1 92 ? -25.278 -11.215 29.609 1.00 86.25 92 ASP A N 1
ATOM 727 C CA . ASP A 1 92 ? -24.700 -9.884 29.407 1.00 86.25 92 ASP A CA 1
ATOM 728 C C . ASP A 1 92 ? -25.556 -9.054 28.435 1.00 86.25 92 ASP A C 1
ATOM 730 O O . ASP A 1 92 ? -25.914 -7.920 28.743 1.00 86.25 92 ASP A O 1
ATOM 734 N N . TRP A 1 93 ? -25.977 -9.635 27.305 1.00 89.25 93 TRP A N 1
ATOM 735 C CA . TRP A 1 93 ? -26.862 -8.966 26.345 1.00 89.25 93 TRP A CA 1
ATOM 736 C C . TRP A 1 93 ? -28.218 -8.606 26.942 1.00 89.25 93 TRP A C 1
ATOM 738 O O . TRP A 1 93 ? -28.718 -7.512 26.694 1.00 89.25 93 TRP A O 1
ATOM 748 N N . LEU A 1 94 ? -28.812 -9.504 27.730 1.00 88.75 94 LEU A N 1
ATOM 749 C CA . LEU A 1 94 ? -30.067 -9.240 28.431 1.00 88.75 94 LEU A CA 1
ATOM 750 C C . LEU A 1 94 ? -29.911 -8.117 29.447 1.00 88.75 94 LEU A C 1
ATOM 752 O O . LEU A 1 94 ? -30.739 -7.215 29.473 1.00 88.75 94 LEU A O 1
ATOM 756 N N . HIS A 1 95 ? -28.844 -8.132 30.239 1.00 88.06 95 HIS A N 1
ATOM 757 C CA . HIS A 1 95 ? -28.567 -7.063 31.188 1.00 88.06 95 HIS A CA 1
ATOM 758 C C . HIS A 1 95 ? -28.400 -5.709 30.480 1.00 88.06 95 HIS A C 1
ATOM 760 O O . HIS A 1 95 ? -29.039 -4.730 30.868 1.00 88.06 95 HIS A O 1
ATOM 766 N N . THR A 1 96 ? -27.603 -5.645 29.408 1.00 85.81 96 THR A N 1
ATOM 767 C CA . THR A 1 96 ? -27.439 -4.426 28.599 1.00 85.81 96 THR A CA 1
ATOM 768 C C . THR A 1 96 ? -28.764 -3.964 27.992 1.00 85.81 96 THR A C 1
ATOM 770 O O . THR A 1 96 ? -29.087 -2.780 28.062 1.00 85.81 96 THR A O 1
ATOM 773 N N . PHE A 1 97 ? -29.562 -4.881 27.448 1.00 87.12 97 PHE A N 1
ATOM 774 C CA . PHE A 1 97 ? -30.853 -4.552 26.850 1.00 87.12 97 PHE A CA 1
ATOM 775 C C . PHE A 1 97 ? -31.862 -4.042 27.885 1.00 87.12 97 PHE A C 1
ATOM 777 O O . PHE A 1 97 ? -32.518 -3.035 27.650 1.00 87.12 97 PHE A O 1
ATOM 784 N N . LEU A 1 98 ? -31.956 -4.677 29.053 1.00 85.81 98 LEU A N 1
ATOM 785 C CA . LEU A 1 98 ? -32.896 -4.268 30.098 1.00 85.81 98 LEU A CA 1
ATOM 786 C C . LEU A 1 98 ? -32.525 -2.917 30.723 1.00 85.81 98 LEU A C 1
ATOM 788 O O . LEU A 1 98 ? -33.413 -2.122 31.012 1.00 85.81 98 LEU A O 1
ATOM 792 N N . SER A 1 99 ? -31.228 -2.642 30.885 1.00 83.38 99 SER A N 1
ATOM 793 C CA . SER A 1 99 ? -30.732 -1.384 31.462 1.00 83.38 99 SER A CA 1
ATOM 794 C C . SER A 1 99 ? -30.777 -0.204 30.490 1.00 83.38 99 SER A C 1
ATOM 796 O O . SER A 1 99 ? -31.110 0.905 30.893 1.00 83.38 99 SER A O 1
ATOM 798 N N . THR A 1 100 ? -30.440 -0.420 29.215 1.00 81.69 100 THR A N 1
ATOM 799 C CA . THR A 1 100 ? -30.234 0.674 28.246 1.00 81.69 100 THR A CA 1
ATOM 800 C C . THR A 1 100 ? -31.228 0.686 27.087 1.00 81.69 100 THR A C 1
ATOM 802 O O . THR A 1 100 ? -31.196 1.615 26.284 1.00 81.69 100 THR A O 1
ATOM 805 N N . GLN A 1 101 ? -32.080 -0.339 26.957 1.00 78.56 101 GLN A N 1
ATOM 806 C CA . GLN A 1 101 ? -32.967 -0.572 25.803 1.00 78.56 101 GLN A CA 1
ATOM 807 C C . GLN A 1 101 ? -32.230 -0.677 24.452 1.00 78.56 101 GLN A C 1
ATOM 809 O O . GLN A 1 101 ? -32.853 -0.682 23.391 1.00 78.56 101 GLN A O 1
ATOM 814 N N . LYS A 1 102 ? -30.895 -0.803 24.462 1.00 78.62 102 LYS A N 1
ATOM 815 C CA . LYS A 1 102 ? -30.074 -0.976 23.258 1.00 78.62 102 LYS A CA 1
ATOM 816 C C . LYS A 1 102 ? -29.883 -2.460 22.952 1.00 78.62 102 LYS A C 1
ATOM 818 O O . LYS A 1 102 ? -29.550 -3.255 23.830 1.00 78.62 102 LYS A O 1
ATOM 823 N N . LEU A 1 103 ? -30.085 -2.835 21.690 1.00 78.75 103 LEU A N 1
ATOM 824 C CA . LEU A 1 103 ? -29.901 -4.209 21.219 1.00 78.75 103 LEU A CA 1
ATOM 825 C C . LEU A 1 103 ? -28.408 -4.540 21.069 1.00 78.75 103 LEU A C 1
ATOM 827 O O . LEU A 1 103 ? -27.615 -3.653 20.750 1.00 78.75 103 LEU A O 1
ATOM 831 N N . PRO A 1 104 ? -28.006 -5.813 21.237 1.00 67.25 104 PRO A N 1
ATOM 832 C CA . PRO A 1 104 ? -26.618 -6.241 21.087 1.00 67.25 104 PRO A CA 1
ATOM 833 C C . PRO A 1 104 ? -26.234 -6.329 19.605 1.00 67.25 104 PRO A C 1
ATOM 835 O O . PRO A 1 104 ? -26.106 -7.417 19.032 1.00 67.25 104 PRO A O 1
ATOM 838 N N . VAL A 1 105 ? -26.071 -5.176 18.960 1.00 62.53 105 VAL A N 1
ATOM 839 C CA . VAL A 1 105 ? -25.604 -5.103 17.577 1.00 62.53 105 VAL A CA 1
ATOM 840 C C . VAL A 1 105 ? -24.163 -5.599 17.541 1.00 62.53 105 VAL A C 1
ATOM 842 O O . VAL A 1 105 ? -23.291 -5.103 18.249 1.00 62.53 105 VAL A O 1
ATOM 845 N N . HIS A 1 106 ? -23.909 -6.632 16.740 1.00 54.09 106 HIS A N 1
ATOM 846 C CA . HIS A 1 106 ? -22.547 -6.990 16.383 1.00 54.09 106 HIS A CA 1
ATOM 847 C C . HIS A 1 106 ? -22.127 -6.071 15.249 1.00 54.09 106 HIS A C 1
ATOM 849 O O . HIS A 1 106 ? -22.514 -6.303 14.106 1.00 54.09 106 HIS A O 1
ATOM 855 N N . ILE A 1 107 ? -21.366 -5.027 15.546 1.00 47.06 107 ILE A N 1
ATOM 856 C CA . ILE A 1 107 ? -20.759 -4.247 14.479 1.00 47.06 107 ILE A CA 1
ATOM 857 C C . ILE A 1 107 ? -19.500 -5.001 14.046 1.00 47.06 107 ILE A C 1
ATOM 859 O O . ILE A 1 107 ? -18.402 -4.753 14.532 1.00 47.06 107 ILE A O 1
ATOM 863 N N . ILE A 1 108 ? -19.658 -6.001 13.172 1.00 44.12 108 ILE A N 1
ATOM 864 C CA . ILE A 1 108 ? -18.502 -6.546 12.452 1.00 44.12 108 ILE A CA 1
ATOM 865 C C . ILE A 1 108 ? -18.019 -5.434 11.530 1.00 44.12 108 ILE A C 1
ATOM 867 O O . ILE A 1 108 ? -18.708 -5.100 10.571 1.00 44.12 108 ILE A O 1
ATOM 871 N N . GLY A 1 109 ? -16.847 -4.875 11.818 1.00 40.53 109 GLY A N 1
ATOM 872 C CA . GLY A 1 109 ? -16.153 -3.967 10.904 1.00 40.53 109 GLY A CA 1
ATOM 873 C C . GLY A 1 109 ? -15.997 -2.526 11.379 1.00 40.53 109 GLY A C 1
ATOM 874 O O . GLY A 1 109 ? -15.293 -1.776 10.709 1.00 40.53 109 GLY A O 1
ATOM 875 N N . VAL A 1 110 ? -16.555 -2.138 12.530 1.00 43.72 110 VAL A N 1
ATOM 876 C CA . VAL A 1 110 ? -16.052 -0.945 13.221 1.00 43.72 110 VAL A CA 1
ATOM 877 C C . VAL A 1 110 ? -14.901 -1.423 14.084 1.00 43.72 110 VAL A C 1
ATOM 879 O O . VAL A 1 110 ? -15.072 -2.181 15.036 1.00 43.72 110 VAL A O 1
ATOM 882 N N . ASN A 1 111 ? -13.694 -1.056 13.670 1.00 43.22 111 ASN A N 1
ATOM 883 C CA . ASN A 1 111 ? -12.546 -1.112 14.549 1.00 43.22 111 ASN A CA 1
ATOM 884 C C . ASN A 1 111 ? -12.824 -0.102 15.670 1.00 43.22 111 ASN A C 1
ATOM 886 O O . ASN A 1 111 ? -12.447 1.057 15.538 1.00 43.22 111 ASN A O 1
ATOM 890 N N . ASP A 1 112 ? -13.515 -0.526 16.731 1.00 38.84 112 ASP A N 1
ATOM 891 C CA . ASP A 1 112 ? -13.640 0.214 17.994 1.00 38.84 112 ASP A CA 1
ATOM 892 C C . ASP A 1 112 ? -12.287 0.186 18.714 1.00 38.84 112 ASP A C 1
ATOM 894 O O . ASP A 1 112 ? -12.080 -0.428 19.760 1.00 38.84 112 ASP A O 1
ATOM 898 N N . GLY A 1 113 ? -11.315 0.809 18.077 1.00 48.16 113 GLY A N 1
ATOM 899 C CA . GLY A 1 113 ? -10.078 1.219 18.682 1.00 48.16 113 GLY A CA 1
ATOM 900 C C . GLY A 1 113 ? -9.707 2.469 17.937 1.00 48.16 113 GLY A C 1
ATOM 901 O O . GLY A 1 113 ? -9.235 2.339 16.806 1.00 48.16 113 GLY A O 1
ATOM 902 N N . ASP A 1 114 ? -9.970 3.622 18.556 1.00 54.47 114 ASP A N 1
ATOM 903 C CA . ASP A 1 114 ? -9.491 4.937 18.141 1.00 54.47 114 ASP A CA 1
ATOM 904 C C . ASP A 1 114 ? -8.089 4.753 17.565 1.00 54.47 114 ASP A C 1
ATOM 906 O O . ASP A 1 114 ? -7.112 4.468 18.276 1.00 54.47 114 ASP A O 1
ATOM 910 N N . SER A 1 115 ? -7.994 4.722 16.235 1.00 65.44 115 SER A N 1
ATOM 911 C CA . SER A 1 115 ? -6.694 4.562 15.625 1.00 65.44 115 SER A CA 1
ATOM 912 C C . SER A 1 115 ? -5.983 5.866 15.918 1.00 65.44 115 SER A C 1
ATOM 914 O O . SER A 1 115 ? -6.585 6.927 15.890 1.00 65.44 115 SER A O 1
ATOM 916 N N . LEU A 1 116 ? -4.689 5.811 16.194 1.00 71.75 116 LEU A N 1
ATOM 917 C CA . LEU A 1 116 ? -3.945 7.023 16.522 1.00 71.75 116 LEU A CA 1
ATOM 918 C C . LEU A 1 116 ? -4.034 8.096 15.409 1.00 71.75 116 LEU A C 1
ATOM 920 O O . LEU A 1 116 ? -3.807 9.266 15.653 1.00 71.75 116 LEU A O 1
ATOM 924 N N . LEU A 1 117 ? -4.412 7.694 14.190 1.00 77.31 117 LEU A N 1
ATOM 925 C CA . LEU A 1 117 ? -4.706 8.581 13.066 1.00 77.31 117 LEU A CA 1
ATOM 926 C C . LEU A 1 117 ? -6.087 9.263 13.092 1.00 77.31 117 LEU A C 1
ATOM 928 O O . LEU A 1 117 ? -6.324 10.119 12.244 1.00 77.31 117 LEU A O 1
ATOM 932 N N . ASP A 1 118 ? -7.014 8.822 13.942 1.00 75.81 118 ASP A N 1
ATOM 933 C CA . ASP A 1 118 ? -8.316 9.470 14.153 1.00 75.81 118 ASP A CA 1
ATOM 934 C C . ASP A 1 118 ? -8.177 10.754 14.977 1.00 75.81 118 ASP A C 1
ATOM 936 O O . ASP A 1 118 ? -9.010 11.646 14.863 1.00 75.81 118 ASP A O 1
ATOM 940 N N . ASP A 1 119 ? -7.101 10.861 15.756 1.00 76.94 119 ASP A N 1
ATOM 941 C CA . ASP A 1 119 ? -6.701 12.092 16.423 1.00 76.94 119 ASP A CA 1
ATOM 942 C C . ASP A 1 119 ? -6.222 13.114 15.374 1.00 76.94 119 ASP A C 1
ATOM 944 O O . ASP A 1 119 ? -5.254 12.881 14.635 1.00 76.94 119 ASP A O 1
ATOM 948 N N . GLU A 1 120 ? -6.938 14.238 15.275 1.00 77.69 120 GLU A N 1
ATOM 949 C CA . GLU A 1 120 ? -6.667 15.280 14.282 1.00 77.69 120 GLU A CA 1
ATOM 950 C C . GLU A 1 120 ? -5.289 15.923 14.473 1.00 77.69 120 GLU A C 1
ATOM 952 O O . GLU A 1 120 ? -4.595 16.176 13.481 1.00 77.69 120 GLU A O 1
ATOM 957 N N . ASP A 1 121 ? -4.855 16.120 15.718 1.00 77.31 121 ASP A N 1
ATOM 958 C CA . ASP A 1 121 ? -3.567 16.733 16.046 1.00 77.31 121 ASP A CA 1
ATOM 959 C C . ASP A 1 121 ? -2.411 15.806 15.667 1.00 77.31 121 ASP A C 1
ATOM 961 O O . ASP A 1 121 ? -1.371 16.252 15.159 1.00 77.31 121 ASP A O 1
ATOM 965 N N . PHE A 1 122 ? -2.593 14.501 15.862 1.00 81.31 122 PHE A N 1
ATOM 966 C CA . PHE A 1 122 ? -1.624 13.491 15.457 1.00 81.31 122 PHE A CA 1
ATOM 967 C C . PHE A 1 122 ? -1.564 13.335 13.932 1.00 81.31 122 PHE A C 1
ATOM 969 O O . PHE A 1 122 ? -0.478 13.301 13.337 1.00 81.31 122 PHE A O 1
ATOM 976 N N . ALA A 1 123 ? -2.720 13.294 13.266 1.00 83.62 123 ALA A N 1
ATOM 977 C CA . ALA A 1 123 ? -2.789 13.254 11.810 1.00 83.62 123 ALA A CA 1
ATOM 978 C C . ALA A 1 123 ? -2.156 14.506 11.180 1.00 83.62 123 ALA A C 1
ATOM 980 O O . ALA A 1 123 ? -1.454 14.401 10.166 1.00 83.62 123 ALA A O 1
ATOM 981 N N . LEU A 1 124 ? -2.362 15.683 11.778 1.00 84.38 124 LEU A N 1
ATOM 982 C CA . LEU A 1 124 ? -1.750 16.936 11.345 1.00 84.38 124 LEU A CA 1
ATOM 983 C C . LEU A 1 124 ? -0.228 16.911 11.523 1.00 84.38 124 LEU A C 1
ATOM 985 O O . LEU A 1 124 ? 0.492 17.281 10.595 1.00 84.38 124 LEU A O 1
ATOM 989 N N . ALA A 1 125 ? 0.269 16.412 12.657 1.00 85.88 125 ALA A N 1
ATOM 990 C CA . ALA A 1 125 ? 1.704 16.298 12.912 1.00 85.88 125 ALA A CA 1
ATOM 991 C C . ALA A 1 125 ? 2.406 15.402 11.877 1.00 85.88 125 ALA A C 1
ATOM 993 O O . ALA A 1 125 ? 3.451 15.775 11.340 1.00 85.88 125 ALA A O 1
ATOM 994 N N . ILE A 1 126 ? 1.803 14.261 11.518 1.00 87.50 126 ILE A N 1
ATOM 995 C CA . ILE A 1 126 ? 2.336 13.394 10.456 1.00 87.50 126 ILE A CA 1
ATOM 996 C C . ILE A 1 126 ? 2.308 14.101 9.101 1.00 87.50 126 ILE A C 1
ATOM 998 O O . ILE A 1 126 ? 3.283 14.024 8.353 1.00 87.50 126 ILE A O 1
ATOM 1002 N N . LYS A 1 127 ? 1.216 14.796 8.760 1.00 87.12 127 LYS A N 1
ATOM 1003 C CA . LYS A 1 127 ? 1.125 15.546 7.495 1.00 87.12 127 LYS A CA 1
ATOM 1004 C C . LYS A 1 127 ? 2.212 16.617 7.404 1.00 87.12 127 LYS A C 1
ATOM 1006 O O . LYS A 1 127 ? 2.856 16.716 6.360 1.00 87.12 127 LYS A O 1
ATOM 1011 N N . LEU A 1 128 ? 2.447 17.367 8.481 1.00 87.44 128 LEU A N 1
ATOM 1012 C CA . LEU A 1 128 ? 3.487 18.394 8.541 1.00 87.44 128 LEU A CA 1
ATOM 1013 C C . LEU A 1 128 ? 4.882 17.776 8.399 1.00 87.44 128 LEU A C 1
ATOM 1015 O O . LEU A 1 128 ? 5.688 18.241 7.592 1.00 87.44 128 LEU A O 1
ATOM 1019 N N . HIS A 1 129 ? 5.148 16.673 9.103 1.00 87.12 129 HIS A N 1
ATOM 1020 C CA . HIS A 1 129 ? 6.405 15.948 8.956 1.00 87.12 129 HIS A CA 1
ATOM 1021 C C . HIS A 1 129 ? 6.619 15.495 7.507 1.00 87.12 129 HIS A C 1
ATOM 1023 O O . HIS A 1 129 ? 7.650 15.803 6.911 1.00 87.12 129 HIS A O 1
ATOM 1029 N N . LEU A 1 130 ? 5.616 14.867 6.886 1.00 86.12 130 LEU A N 1
ATOM 1030 C CA . LEU A 1 130 ? 5.687 14.452 5.485 1.00 86.12 130 LEU A CA 1
ATOM 1031 C C . LEU A 1 130 ? 5.914 15.631 4.536 1.00 86.12 130 LEU A C 1
ATOM 1033 O O . LEU A 1 130 ? 6.671 15.481 3.584 1.00 86.12 130 LEU A O 1
ATOM 1037 N N . GLN A 1 131 ? 5.322 16.801 4.789 1.00 82.94 131 GLN A N 1
ATOM 1038 C CA . GLN A 1 131 ? 5.596 18.010 4.007 1.00 82.94 131 GLN A CA 1
ATOM 1039 C C . GLN A 1 131 ? 7.056 18.448 4.137 1.00 82.94 131 GLN A C 1
ATOM 1041 O O . GLN A 1 131 ? 7.695 18.714 3.121 1.00 82.94 131 GLN A O 1
ATOM 1046 N N . THR A 1 132 ? 7.616 18.465 5.349 1.00 84.62 132 THR A N 1
ATOM 1047 C CA . THR A 1 132 ? 9.032 18.822 5.549 1.00 84.62 132 THR A CA 1
ATOM 1048 C C . THR A 1 132 ? 9.984 17.815 4.905 1.00 84.62 132 THR A C 1
ATOM 1050 O O . THR A 1 132 ? 10.962 18.216 4.271 1.00 84.62 132 THR A O 1
ATOM 1053 N N . VAL A 1 133 ? 9.683 16.516 4.995 1.00 84.06 133 VAL A N 1
ATOM 1054 C CA . VAL A 1 133 ? 10.466 15.466 4.334 1.00 84.06 133 VAL A CA 1
ATOM 1055 C C . VAL A 1 133 ? 10.335 15.582 2.820 1.00 84.06 133 VAL A C 1
ATOM 1057 O O . VAL A 1 133 ? 11.353 15.515 2.148 1.00 84.06 133 VAL A O 1
ATOM 1060 N N . CYS A 1 134 ? 9.136 15.833 2.284 1.00 76.19 134 CYS A N 1
ATOM 1061 C CA . CYS A 1 134 ? 8.916 16.054 0.850 1.00 76.19 134 CYS A CA 1
ATOM 1062 C C . CYS A 1 134 ? 9.618 17.317 0.325 1.00 76.19 134 CYS A C 1
ATOM 1064 O O . CYS A 1 134 ? 10.036 17.355 -0.831 1.00 76.19 134 CYS A O 1
ATOM 1066 N N . ALA A 1 135 ? 9.731 18.355 1.157 1.00 75.75 135 ALA A N 1
ATOM 1067 C CA . ALA A 1 135 ? 10.425 19.591 0.810 1.00 75.75 135 ALA A CA 1
ATOM 1068 C C . ALA A 1 135 ? 11.946 19.393 0.760 1.00 75.75 135 ALA A C 1
ATOM 1070 O O . ALA A 1 135 ? 12.599 19.897 -0.150 1.00 75.75 135 ALA A O 1
ATOM 1071 N N . LYS A 1 136 ? 12.509 18.634 1.710 1.00 75.50 136 LYS A N 1
ATOM 1072 C CA . LYS A 1 136 ? 13.944 18.302 1.737 1.00 75.50 136 LYS A CA 1
ATOM 1073 C C . LYS A 1 136 ? 14.311 17.253 0.687 1.00 75.50 136 LYS A C 1
ATOM 1075 O O . LYS A 1 136 ? 15.311 17.384 -0.007 1.00 75.50 136 LYS A O 1
ATOM 1080 N N . ASN A 1 137 ? 13.483 16.222 0.567 1.00 69.25 137 ASN A N 1
ATOM 1081 C CA . ASN A 1 137 ? 13.664 15.081 -0.312 1.00 69.25 137 ASN A CA 1
ATOM 1082 C C . ASN A 1 137 ? 12.431 14.932 -1.199 1.00 69.25 137 ASN A C 1
ATOM 1084 O O . ASN A 1 137 ? 11.331 14.699 -0.715 1.00 69.25 137 ASN A O 1
ATOM 1088 N N . LYS A 1 138 ? 12.615 14.923 -2.522 1.00 69.94 138 LYS A N 1
ATOM 1089 C CA . LYS A 1 138 ? 11.515 14.732 -3.491 1.00 69.94 138 LYS A CA 1
ATOM 1090 C C . LYS A 1 138 ? 10.718 13.424 -3.285 1.00 69.94 138 LYS A C 1
ATOM 1092 O O . LYS A 1 138 ? 9.637 13.267 -3.848 1.00 69.94 138 LYS A O 1
ATOM 1097 N N . HIS A 1 139 ? 11.254 12.482 -2.505 1.00 76.19 139 HIS A N 1
ATOM 1098 C CA . HIS A 1 139 ? 10.661 11.182 -2.213 1.00 76.19 139 HIS A CA 1
ATOM 1099 C C . HIS A 1 139 ? 10.882 10.804 -0.748 1.00 76.19 139 HIS A C 1
ATOM 1101 O O . HIS A 1 139 ? 11.949 11.065 -0.198 1.00 76.19 139 HIS A O 1
ATOM 1107 N N . PHE A 1 140 ? 9.913 10.102 -0.167 1.00 85.44 140 PHE A N 1
ATOM 1108 C CA . PHE A 1 140 ? 9.977 9.571 1.193 1.00 85.44 140 PHE A CA 1
ATOM 1109 C C . PHE A 1 140 ? 9.545 8.097 1.216 1.00 85.44 140 PHE A C 1
ATOM 1111 O O . PHE A 1 140 ? 8.925 7.589 0.270 1.00 85.44 140 PHE A O 1
ATOM 1118 N N . ARG A 1 141 ? 9.902 7.380 2.278 1.00 87.75 141 ARG A N 1
ATOM 1119 C CA . ARG A 1 141 ? 9.563 5.973 2.516 1.00 87.75 141 ARG A CA 1
ATOM 1120 C C . ARG A 1 141 ? 8.505 5.875 3.609 1.00 87.75 141 ARG A C 1
ATOM 1122 O O . ARG A 1 141 ? 8.372 6.737 4.461 1.00 87.75 141 ARG A O 1
ATOM 1129 N N . ALA A 1 142 ? 7.789 4.751 3.643 1.00 88.81 142 ALA A N 1
ATOM 1130 C CA . ALA A 1 142 ? 6.894 4.461 4.766 1.00 88.81 142 ALA A CA 1
ATOM 1131 C C . ALA A 1 142 ? 7.654 4.318 6.103 1.00 88.81 142 ALA A C 1
ATOM 1133 O O . ALA A 1 142 ? 7.049 4.485 7.154 1.00 88.81 142 ALA A O 1
ATOM 1134 N N . GLN A 1 143 ? 8.959 4.019 6.047 1.00 89.12 143 GLN A N 1
ATOM 1135 C CA . GLN A 1 143 ? 9.838 3.975 7.215 1.00 89.12 143 GLN A CA 1
ATOM 1136 C C . GLN A 1 143 ? 9.978 5.352 7.874 1.00 89.12 143 GLN A C 1
ATOM 1138 O O . GLN A 1 143 ? 9.957 5.424 9.091 1.00 89.12 143 GLN A O 1
ATOM 1143 N N . ASP A 1 144 ? 9.976 6.434 7.095 1.00 87.56 144 ASP A N 1
ATOM 1144 C CA . ASP A 1 144 ? 10.129 7.793 7.625 1.00 87.56 144 ASP A CA 1
ATOM 1145 C C . ASP A 1 144 ? 8.987 8.148 8.600 1.00 87.56 144 ASP A C 1
ATOM 1147 O O . ASP A 1 144 ? 9.194 8.835 9.592 1.00 87.56 144 ASP A O 1
ATOM 1151 N N . ILE A 1 145 ? 7.781 7.599 8.386 1.00 89.25 145 ILE A N 1
ATOM 1152 C CA . ILE A 1 145 ? 6.665 7.738 9.338 1.00 89.25 145 ILE A CA 1
ATOM 1153 C C . ILE A 1 145 ? 6.897 6.895 10.593 1.00 89.25 145 ILE A C 1
ATOM 1155 O O . ILE A 1 145 ? 6.557 7.327 11.688 1.00 89.25 145 ILE A O 1
ATOM 1159 N N . VAL A 1 146 ? 7.442 5.685 10.452 1.00 90.06 146 VAL A N 1
ATOM 1160 C CA . VAL A 1 146 ? 7.760 4.828 11.605 1.00 90.06 146 VAL A CA 1
ATOM 1161 C C . VAL A 1 146 ? 8.782 5.525 12.499 1.00 90.06 146 VAL A C 1
ATOM 1163 O O . VAL A 1 146 ? 8.577 5.596 13.709 1.00 90.06 146 VAL A O 1
ATOM 1166 N N . ASP A 1 147 ? 9.825 6.084 11.892 1.00 89.31 147 ASP A N 1
ATOM 1167 C CA . ASP A 1 147 ? 10.901 6.785 12.589 1.00 89.31 147 ASP A CA 1
ATOM 1168 C C . ASP A 1 147 ? 10.383 8.077 13.237 1.00 89.31 147 ASP A C 1
ATOM 1170 O O . ASP A 1 147 ? 10.716 8.372 14.382 1.00 89.31 147 ASP A O 1
ATOM 1174 N N . PHE A 1 148 ? 9.487 8.805 12.561 1.00 88.00 148 PHE A N 1
ATOM 1175 C CA . PHE A 1 148 ? 8.825 9.979 13.131 1.00 88.00 148 PHE A CA 1
ATOM 1176 C C . PHE A 1 148 ? 7.956 9.639 14.345 1.00 88.00 148 PHE A C 1
ATOM 1178 O O . PHE A 1 148 ? 8.018 10.328 15.360 1.00 88.00 148 PHE A O 1
ATOM 1185 N N . VAL A 1 149 ? 7.176 8.557 14.289 1.00 86.31 149 VAL A N 1
ATOM 1186 C CA . VAL A 1 149 ? 6.355 8.119 15.431 1.00 86.31 149 VAL A CA 1
ATOM 1187 C C . VAL A 1 149 ? 7.225 7.635 16.593 1.00 86.31 149 VAL A C 1
ATOM 1189 O O . VAL A 1 149 ? 6.837 7.791 17.748 1.00 86.31 149 VAL A O 1
ATOM 1192 N N . ALA A 1 150 ? 8.403 7.084 16.303 1.00 86.44 150 ALA A N 1
ATOM 1193 C CA . ALA A 1 150 ? 9.387 6.685 17.306 1.00 86.44 150 ALA A CA 1
ATOM 1194 C C . ALA A 1 150 ? 10.235 7.857 17.848 1.00 86.44 150 ALA A C 1
ATOM 1196 O O . ALA A 1 150 ? 11.036 7.649 18.758 1.00 86.44 150 ALA A O 1
ATOM 1197 N N . SER A 1 151 ? 10.092 9.072 17.305 1.00 86.94 151 SER A N 1
ATOM 1198 C CA . SER A 1 151 ? 10.845 10.243 17.766 1.00 86.94 151 SER A CA 1
ATOM 1199 C C . SER A 1 151 ? 10.449 10.657 19.188 1.00 86.94 151 SER A C 1
ATOM 1201 O O . SER A 1 151 ? 9.294 10.507 19.586 1.00 86.94 151 SER A O 1
ATOM 1203 N N . ALA A 1 152 ? 11.405 11.208 19.944 1.00 81.38 152 ALA A N 1
ATOM 1204 C CA . ALA A 1 152 ? 11.196 11.605 21.339 1.00 81.38 152 ALA A CA 1
ATOM 1205 C C . ALA A 1 152 ? 10.054 12.625 21.500 1.00 81.38 152 ALA A C 1
ATOM 1207 O O . ALA A 1 152 ? 9.222 12.468 22.384 1.00 81.38 152 ALA A O 1
ATOM 1208 N N . GLU A 1 153 ? 9.959 13.599 20.588 1.00 82.25 153 GLU A N 1
ATOM 1209 C CA . GLU A 1 153 ? 8.889 14.606 20.572 1.00 82.25 153 GLU A CA 1
ATOM 1210 C C . GLU A 1 153 ? 7.502 13.965 20.412 1.00 82.25 153 GLU A C 1
ATOM 1212 O O . GLU A 1 153 ? 6.547 14.331 21.096 1.00 82.25 153 GLU A O 1
ATOM 1217 N N . MET A 1 154 ? 7.373 12.975 19.522 1.00 81.88 154 MET A N 1
ATOM 1218 C CA . MET A 1 154 ? 6.094 12.302 19.318 1.00 81.88 154 MET A CA 1
ATOM 1219 C C . MET A 1 154 ? 5.761 11.352 20.471 1.00 81.88 154 MET A C 1
ATOM 1221 O O . MET A 1 154 ? 4.603 11.260 20.865 1.00 81.88 154 MET A O 1
ATOM 1225 N N . GLN A 1 155 ? 6.758 10.674 21.042 1.00 82.75 155 GLN A N 1
ATOM 1226 C CA . GLN A 1 155 ? 6.560 9.810 22.207 1.00 82.75 155 GLN A CA 1
ATOM 1227 C C . GLN A 1 155 ? 6.111 10.606 23.439 1.00 82.75 155 GLN A C 1
ATOM 1229 O O . GLN A 1 155 ? 5.151 10.198 24.083 1.00 82.75 155 GLN A O 1
ATOM 1234 N N . GLU A 1 156 ? 6.692 11.778 23.702 1.00 81.12 156 GLU A N 1
ATOM 1235 C CA . GLU A 1 156 ? 6.268 12.663 24.799 1.00 81.12 156 GLU A CA 1
ATOM 1236 C C . GLU A 1 156 ? 4.806 13.120 24.635 1.00 81.12 156 GLU A C 1
ATOM 1238 O O . GLU A 1 156 ? 4.013 13.105 25.584 1.00 81.12 156 GLU A O 1
ATOM 1243 N N . ARG A 1 157 ? 4.397 13.449 23.402 1.00 76.94 157 ARG A N 1
ATOM 1244 C CA . ARG A 1 157 ? 2.997 13.785 23.088 1.00 76.94 157 ARG A CA 1
ATOM 1245 C C . ARG A 1 157 ? 2.050 12.604 23.303 1.00 76.94 157 ARG A C 1
ATOM 1247 O O . ARG A 1 157 ? 0.949 12.794 23.816 1.00 76.94 157 ARG A O 1
ATOM 1254 N N . LEU A 1 158 ? 2.469 11.392 22.941 1.00 78.75 158 LEU A N 1
ATOM 1255 C CA . LEU A 1 158 ? 1.681 10.173 23.151 1.00 78.75 158 LEU A CA 1
ATOM 1256 C C . LEU A 1 158 ? 1.568 9.806 24.632 1.00 78.75 158 LEU A C 1
ATOM 1258 O O . LEU A 1 158 ? 0.496 9.391 25.074 1.00 78.75 158 LEU A O 1
ATOM 1262 N N . GLU A 1 159 ? 2.636 10.001 25.403 1.00 78.69 159 GLU A N 1
ATOM 1263 C CA . GLU A 1 159 ? 2.649 9.810 26.854 1.00 78.69 159 GLU A CA 1
ATOM 1264 C C . GLU A 1 159 ? 1.723 10.808 27.558 1.00 78.69 159 GLU A C 1
ATOM 1266 O O . GLU A 1 159 ? 0.921 10.402 28.400 1.00 78.69 159 GLU A O 1
ATOM 1271 N N . THR A 1 160 ? 1.746 12.079 27.146 1.00 75.88 160 THR A N 1
ATOM 1272 C CA . THR A 1 160 ? 0.830 13.122 27.647 1.00 75.88 160 THR A CA 1
ATOM 1273 C C . THR A 1 160 ? -0.635 12.785 27.346 1.00 75.88 160 THR A C 1
ATOM 1275 O O . THR A 1 160 ? -1.515 13.034 28.168 1.00 75.88 160 THR A O 1
ATOM 1278 N N . ALA A 1 161 ? -0.899 12.162 26.194 1.00 69.25 161 ALA A N 1
ATOM 1279 C CA . ALA A 1 161 ? -2.222 11.680 25.800 1.00 69.25 161 ALA A CA 1
ATOM 1280 C C . ALA A 1 161 ? -2.620 10.329 26.443 1.00 69.25 161 ALA A C 1
ATOM 1282 O O . ALA A 1 161 ? -3.716 9.827 26.194 1.00 69.25 161 ALA A O 1
ATOM 1283 N N . GLY A 1 162 ? -1.755 9.711 27.260 1.00 69.81 162 GLY A N 1
ATOM 1284 C CA . GLY A 1 162 ? -2.026 8.431 27.927 1.00 69.81 162 GLY A CA 1
ATOM 1285 C C . GLY A 1 162 ? -1.946 7.195 27.016 1.00 69.81 162 GLY A C 1
ATOM 1286 O O . GLY A 1 162 ? -2.426 6.120 27.386 1.00 69.81 162 GLY A O 1
ATOM 1287 N N . ILE A 1 163 ? -1.343 7.309 25.829 1.00 72.88 163 ILE A N 1
ATOM 1288 C CA . ILE A 1 163 ? -1.274 6.241 24.824 1.00 72.88 163 ILE A CA 1
ATOM 1289 C C . ILE A 1 163 ? 0.061 5.495 24.937 1.00 72.88 163 ILE A C 1
ATOM 1291 O O . ILE A 1 163 ? 1.107 5.980 24.521 1.00 72.88 163 ILE A O 1
ATOM 1295 N N . GLN A 1 164 ? 0.035 4.243 25.403 1.00 62.03 164 GLN A N 1
ATOM 1296 C CA . GLN A 1 164 ? 1.245 3.419 25.586 1.00 62.03 164 GLN A CA 1
ATOM 1297 C C . GLN A 1 164 ? 1.770 2.750 24.294 1.00 62.03 164 GLN A C 1
ATOM 1299 O O . GLN A 1 164 ? 2.182 1.585 24.306 1.00 62.03 164 GLN A O 1
ATOM 1304 N N . LYS A 1 165 ? 1.750 3.441 23.146 1.00 66.94 165 LYS A N 1
ATOM 1305 C CA . LYS A 1 165 ? 2.283 2.903 21.876 1.00 66.94 165 LYS A CA 1
ATOM 1306 C C . LYS A 1 165 ? 3.670 3.460 21.563 1.00 66.94 165 LYS A C 1
ATOM 1308 O O . LYS A 1 165 ? 3.805 4.578 21.083 1.00 66.94 165 LYS A O 1
ATOM 1313 N N . ARG A 1 166 ? 4.684 2.603 21.724 1.00 66.81 166 ARG A N 1
ATOM 1314 C CA . ARG A 1 166 ? 6.102 2.940 21.494 1.00 66.81 166 ARG A CA 1
ATOM 1315 C C . ARG A 1 166 ? 6.501 3.075 20.023 1.00 66.81 166 ARG A C 1
ATOM 1317 O O . ARG A 1 166 ? 7.444 3.781 19.702 1.00 66.81 166 ARG A O 1
ATOM 1324 N N . SER A 1 167 ? 5.840 2.351 19.120 1.00 79.44 167 SER A N 1
ATOM 1325 C CA . SER A 1 167 ? 6.132 2.406 17.684 1.00 79.44 167 SER A CA 1
ATOM 1326 C C . SER A 1 167 ? 5.013 1.777 16.855 1.00 79.44 167 SER A C 1
ATOM 1328 O O . SER A 1 167 ? 4.087 1.146 17.377 1.00 79.44 167 SER A O 1
ATOM 1330 N N . ILE A 1 168 ? 5.099 1.949 15.536 1.00 85.69 168 ILE A N 1
ATOM 1331 C CA . ILE A 1 168 ? 4.202 1.323 14.565 1.00 85.69 168 ILE A CA 1
ATOM 1332 C C . ILE A 1 168 ? 4.986 0.452 13.586 1.00 85.69 168 ILE A C 1
ATOM 1334 O O . ILE A 1 168 ? 6.160 0.677 13.315 1.00 85.69 168 ILE A O 1
ATOM 1338 N N . SER A 1 169 ? 4.313 -0.535 12.997 1.00 88.75 169 SER A N 1
ATOM 1339 C CA . SER A 1 169 ? 4.905 -1.309 11.907 1.00 88.75 169 SER A CA 1
ATOM 1340 C C . SER A 1 169 ? 4.884 -0.527 10.587 1.00 88.75 169 SER A C 1
ATOM 1342 O O . SER A 1 169 ? 3.983 0.279 10.339 1.00 88.75 169 SER A O 1
ATOM 1344 N N . VAL A 1 170 ? 5.792 -0.862 9.665 1.00 90.38 170 VAL A N 1
ATOM 1345 C CA . VAL A 1 170 ? 5.772 -0.348 8.280 1.00 90.38 170 VAL A CA 1
ATOM 1346 C C . VAL A 1 170 ? 4.434 -0.638 7.591 1.00 90.38 170 VAL A C 1
ATOM 1348 O O . VAL A 1 170 ? 3.951 0.159 6.786 1.00 90.38 170 VAL A O 1
ATOM 1351 N N . ARG A 1 171 ? 3.795 -1.773 7.906 1.00 88.94 171 ARG A N 1
ATOM 1352 C CA . ARG A 1 171 ? 2.463 -2.103 7.384 1.00 88.94 171 ARG A CA 1
ATOM 1353 C C . ARG A 1 171 ? 1.436 -1.076 7.853 1.00 88.94 171 ARG A C 1
ATOM 1355 O O . ARG A 1 171 ? 0.695 -0.554 7.026 1.00 88.94 171 ARG A O 1
ATOM 1362 N N . THR A 1 172 ? 1.434 -0.745 9.139 1.00 88.06 172 THR A N 1
ATOM 1363 C CA . THR A 1 172 ? 0.566 0.290 9.712 1.00 88.06 172 THR A CA 1
ATOM 1364 C C . THR A 1 172 ? 0.822 1.644 9.049 1.00 88.06 172 THR A C 1
ATOM 1366 O O . THR A 1 172 ? -0.125 2.263 8.572 1.00 88.06 172 THR A O 1
ATOM 1369 N N . ALA A 1 173 ? 2.088 2.043 8.884 1.00 89.62 173 ALA A N 1
ATOM 1370 C CA . ALA A 1 173 ? 2.460 3.281 8.192 1.00 89.62 173 ALA A CA 1
ATOM 1371 C C . ALA A 1 173 ? 1.948 3.335 6.736 1.00 89.62 173 ALA A C 1
ATOM 1373 O O . ALA A 1 173 ? 1.442 4.357 6.278 1.00 89.62 173 ALA A O 1
ATOM 1374 N N . ARG A 1 174 ? 1.996 2.218 5.996 1.00 90.44 174 ARG A N 1
ATOM 1375 C CA . ARG A 1 174 ? 1.420 2.135 4.638 1.00 90.44 174 ARG A CA 1
ATOM 1376 C C . ARG A 1 174 ? -0.103 2.261 4.634 1.00 90.44 174 ARG A C 1
ATOM 1378 O O . ARG A 1 174 ? -0.656 2.876 3.725 1.00 90.44 174 ARG A O 1
ATOM 1385 N N . HIS A 1 175 ? -0.786 1.662 5.609 1.00 88.44 175 HIS A N 1
ATOM 1386 C CA . HIS A 1 175 ? -2.236 1.814 5.761 1.00 88.44 175 HIS A CA 1
ATOM 1387 C C . HIS A 1 175 ? -2.603 3.270 6.068 1.00 88.44 175 HIS A C 1
ATOM 1389 O O . HIS A 1 175 ? -3.532 3.808 5.471 1.00 88.44 175 HIS A O 1
ATOM 1395 N N . TRP A 1 176 ? -1.827 3.919 6.932 1.00 90.19 176 TRP A N 1
ATOM 1396 C CA . TRP A 1 176 ? -1.971 5.328 7.279 1.00 90.19 176 TRP A CA 1
ATOM 1397 C C . TRP A 1 176 ? -1.796 6.250 6.074 1.00 90.19 176 TRP A C 1
ATOM 1399 O O . TRP A 1 176 ? -2.648 7.097 5.820 1.00 90.19 176 TRP A O 1
ATOM 1409 N N . LEU A 1 177 ? -0.764 6.021 5.260 1.00 89.94 177 LEU A N 1
ATOM 1410 C CA . LEU A 1 177 ? -0.567 6.746 4.003 1.00 89.94 177 LEU A CA 1
ATOM 1411 C C . LEU A 1 177 ? -1.769 6.627 3.067 1.00 89.94 177 LEU A C 1
ATOM 1413 O O . LEU A 1 177 ? -2.240 7.635 2.544 1.00 89.94 177 LEU A O 1
ATOM 1417 N N . LYS A 1 178 ? -2.309 5.416 2.891 1.00 87.75 178 LYS A N 1
ATOM 1418 C CA . LYS A 1 178 ? -3.507 5.212 2.064 1.00 87.75 178 LYS A CA 1
ATOM 1419 C C . LYS A 1 178 ? -4.714 5.982 2.594 1.00 87.75 178 LYS A C 1
ATOM 1421 O O . LYS A 1 178 ? -5.464 6.527 1.786 1.00 87.75 178 LYS A O 1
ATOM 1426 N N . ARG A 1 179 ? -4.882 6.016 3.918 1.00 87.00 179 ARG A N 1
ATOM 1427 C CA . ARG A 1 179 ? -5.965 6.725 4.606 1.00 87.00 179 ARG A CA 1
ATOM 1428 C C . ARG A 1 179 ? -5.842 8.251 4.481 1.00 87.00 179 ARG A C 1
ATOM 1430 O O . ARG A 1 179 ? -6.855 8.927 4.447 1.00 87.00 179 ARG A O 1
ATOM 1437 N N . MET A 1 180 ? -4.622 8.772 4.349 1.00 86.25 180 MET A N 1
ATOM 1438 C CA . MET A 1 180 ? -4.327 10.187 4.073 1.00 86.25 180 MET A CA 1
ATOM 1439 C C . MET A 1 180 ? -4.207 10.504 2.564 1.00 86.25 180 MET A C 1
ATOM 1441 O O . MET A 1 180 ? -3.515 11.448 2.185 1.00 86.25 180 MET A O 1
ATOM 1445 N N . ASP A 1 181 ? -4.812 9.687 1.697 1.00 85.88 181 ASP A N 1
ATOM 1446 C CA . ASP A 1 181 ? -4.845 9.860 0.233 1.00 85.88 181 ASP A CA 1
ATOM 1447 C C . ASP A 1 181 ? -3.497 9.863 -0.501 1.00 85.88 181 ASP A C 1
ATOM 1449 O O . ASP A 1 181 ? -3.383 10.324 -1.645 1.00 85.88 181 ASP A O 1
ATOM 1453 N N . TRP A 1 182 ? -2.481 9.240 0.094 1.00 87.12 182 TRP A N 1
ATOM 1454 C CA . TRP A 1 182 ? -1.246 8.908 -0.606 1.00 87.12 182 TRP A CA 1
ATOM 1455 C C . TRP A 1 182 ? -1.388 7.583 -1.359 1.00 87.12 182 TRP A C 1
ATOM 1457 O O . TRP A 1 182 ? -1.960 6.600 -0.867 1.00 87.12 182 TRP A O 1
ATOM 1467 N N . ARG A 1 183 ? -0.843 7.533 -2.574 1.00 86.56 183 ARG A N 1
ATOM 1468 C CA . ARG A 1 183 ? -0.800 6.340 -3.428 1.00 86.56 183 ARG A CA 1
ATOM 1469 C C . ARG A 1 183 ? 0.625 6.113 -3.906 1.00 86.56 183 ARG A C 1
ATOM 1471 O O . ARG A 1 183 ? 1.303 7.052 -4.299 1.00 86.56 183 ARG A O 1
ATOM 1478 N N . PHE A 1 184 ? 1.090 4.870 -3.856 1.00 86.56 184 PHE A N 1
ATOM 1479 C CA . PHE A 1 184 ? 2.395 4.512 -4.400 1.00 86.56 184 PHE A CA 1
ATOM 1480 C C . PHE A 1 184 ? 2.238 4.164 -5.878 1.00 86.56 184 PHE A C 1
ATOM 1482 O O . PHE A 1 184 ? 1.418 3.310 -6.215 1.00 86.56 184 PHE A O 1
ATOM 1489 N N . GLY A 1 185 ? 3.000 4.811 -6.752 1.00 83.69 185 GLY A N 1
ATOM 1490 C CA . GLY A 1 185 ? 2.914 4.555 -8.184 1.00 83.69 185 GLY A CA 1
ATOM 1491 C C . GLY A 1 185 ? 3.909 5.363 -9.002 1.00 83.69 185 GLY A C 1
ATOM 1492 O O . GLY A 1 185 ? 4.621 6.225 -8.481 1.00 83.69 185 GLY A O 1
ATOM 1493 N N . ALA A 1 186 ? 3.960 5.053 -10.296 1.00 78.50 186 ALA A N 1
ATOM 1494 C CA . ALA A 1 186 ? 4.682 5.862 -11.263 1.00 78.50 186 ALA A CA 1
ATOM 1495 C C . ALA A 1 186 ? 3.925 7.171 -11.516 1.00 78.50 186 ALA A C 1
ATOM 1497 O O . ALA A 1 186 ? 2.694 7.181 -11.621 1.00 78.50 186 ALA A O 1
ATOM 1498 N N . ARG A 1 187 ? 4.657 8.280 -11.635 1.00 71.12 187 ARG A N 1
ATOM 1499 C CA . ARG A 1 187 ? 4.077 9.529 -12.136 1.00 71.12 187 ARG A CA 1
ATOM 1500 C C . ARG A 1 187 ? 3.639 9.299 -13.582 1.00 71.12 187 ARG A C 1
ATOM 1502 O O . ARG A 1 187 ? 4.394 8.749 -14.379 1.00 71.12 187 ARG A O 1
ATOM 1509 N N . LYS A 1 188 ? 2.407 9.689 -13.912 1.00 64.44 188 LYS A N 1
ATOM 1510 C CA . LYS A 1 188 ? 1.907 9.601 -15.285 1.00 64.44 188 LYS A CA 1
ATOM 1511 C C . LYS A 1 188 ? 2.614 10.667 -16.119 1.00 64.44 188 LYS A C 1
ATOM 1513 O O . LYS A 1 188 ? 2.346 11.852 -15.938 1.00 64.44 188 LYS A O 1
ATOM 1518 N N . ASN A 1 189 ? 3.509 10.244 -17.003 1.00 56.97 189 ASN A N 1
ATOM 1519 C CA . ASN A 1 189 ? 3.997 11.097 -18.080 1.00 56.97 189 ASN A CA 1
ATOM 1520 C C . ASN A 1 189 ? 2.940 11.131 -19.195 1.00 56.97 189 ASN A C 1
ATOM 1522 O O . ASN A 1 189 ? 2.142 10.201 -19.322 1.00 56.97 189 ASN A O 1
ATOM 1526 N N . GLY A 1 190 ? 2.902 12.225 -19.959 1.00 47.72 190 GLY A N 1
ATOM 1527 C CA . GLY A 1 190 ? 2.001 12.370 -21.104 1.00 47.72 190 GLY A CA 1
ATOM 1528 C C . GLY A 1 190 ? 2.151 11.225 -22.112 1.00 47.72 190 GLY A C 1
ATOM 1529 O O . GLY A 1 190 ? 3.197 10.585 -22.196 1.00 47.72 190 GLY A O 1
ATOM 1530 N N . MET A 1 191 ? 1.072 10.957 -22.843 1.00 42.56 191 MET A N 1
ATOM 1531 C CA . MET A 1 191 ? 0.958 9.863 -23.806 1.00 42.56 191 MET A CA 1
ATOM 1532 C C . MET A 1 191 ? 1.858 10.137 -25.021 1.00 42.56 191 MET A C 1
ATOM 1534 O O . MET A 1 191 ? 1.636 11.115 -25.732 1.00 42.56 191 MET A O 1
ATOM 1538 N N . TYR A 1 192 ? 2.871 9.299 -25.251 1.00 50.62 192 TYR A N 1
ATOM 1539 C CA . TYR A 1 192 ? 3.615 9.282 -26.511 1.00 50.62 192 TYR A CA 1
ATOM 1540 C C . TYR A 1 192 ? 2.888 8.348 -27.479 1.00 50.62 192 TYR A C 1
ATOM 1542 O O . TYR A 1 192 ? 2.581 7.213 -27.121 1.00 50.62 192 TYR A O 1
ATOM 1550 N N . VAL A 1 193 ? 2.583 8.838 -28.681 1.00 47.97 193 VAL A N 1
ATOM 1551 C CA . VAL A 1 193 ? 2.105 7.991 -29.778 1.00 47.97 193 VAL A CA 1
ATOM 1552 C C . VAL A 1 193 ? 3.338 7.397 -30.425 1.00 47.97 193 VAL A C 1
ATOM 1554 O O . VAL A 1 193 ? 4.146 8.119 -31.008 1.00 47.97 193 VAL A O 1
ATOM 1557 N N . ASP A 1 194 ? 3.507 6.097 -30.253 1.00 55.28 194 ASP A N 1
ATOM 1558 C CA . ASP A 1 194 ? 4.664 5.398 -30.763 1.00 55.28 194 ASP A CA 1
ATOM 1559 C C . ASP A 1 194 ? 4.467 5.077 -32.254 1.00 55.28 194 ASP A C 1
ATOM 1561 O O . ASP A 1 194 ? 3.515 4.402 -32.634 1.00 55.28 194 ASP A O 1
ATOM 1565 N N . GLY A 1 195 ? 5.337 5.596 -33.126 1.00 66.06 195 GLY A N 1
ATOM 1566 C CA . GLY A 1 195 ? 5.206 5.482 -34.590 1.00 66.06 195 GLY A CA 1
ATOM 1567 C C . GLY A 1 195 ? 5.527 4.092 -35.157 1.00 66.06 195 GLY A C 1
ATOM 1568 O O . GLY A 1 195 ? 5.616 3.930 -36.373 1.00 66.06 195 GLY A O 1
ATOM 1569 N N . HIS A 1 196 ? 5.727 3.107 -34.282 1.00 62.44 196 HIS A N 1
ATOM 1570 C CA . HIS A 1 196 ? 6.167 1.754 -34.606 1.00 62.44 196 HIS A CA 1
ATOM 1571 C C . HIS A 1 196 ? 5.124 0.916 -35.359 1.00 62.44 196 HIS A C 1
ATOM 1573 O O . HIS A 1 196 ? 5.495 -0.060 -36.007 1.00 62.44 196 HIS A O 1
ATOM 1579 N N . GLU A 1 197 ? 3.845 1.296 -35.304 1.00 75.38 197 GLU A N 1
ATOM 1580 C CA . GLU A 1 197 ? 2.735 0.546 -35.914 1.00 75.38 197 GLU A CA 1
ATOM 1581 C C . GLU A 1 197 ? 2.346 1.027 -37.321 1.00 75.38 197 GLU A C 1
ATOM 1583 O O . GLU A 1 197 ? 1.338 0.584 -37.870 1.00 75.38 197 GLU A O 1
ATOM 1588 N N . ARG A 1 198 ? 3.119 1.925 -37.945 1.00 83.62 198 ARG A N 1
ATOM 1589 C CA . ARG A 1 198 ? 2.841 2.325 -39.330 1.00 83.62 198 ARG A CA 1
ATOM 1590 C C . ARG A 1 198 ? 2.983 1.136 -40.286 1.00 83.62 198 ARG A C 1
ATOM 1592 O O . ARG A 1 198 ? 3.938 0.366 -40.196 1.00 83.62 198 ARG A O 1
ATOM 1599 N N . GLU A 1 199 ? 2.059 1.032 -41.240 1.00 84.38 199 GLU A N 1
ATOM 1600 C CA . GLU A 1 199 ? 1.975 -0.092 -42.185 1.00 84.38 199 GLU A CA 1
ATOM 1601 C C . GLU A 1 199 ? 3.278 -0.321 -42.969 1.00 84.38 199 GLU A C 1
ATOM 1603 O O . GLU A 1 199 ? 3.690 -1.463 -43.174 1.00 84.38 199 GLU A O 1
ATOM 1608 N N . ASP A 1 200 ? 3.977 0.752 -43.347 1.00 87.81 200 ASP A N 1
ATOM 1609 C CA . ASP A 1 200 ? 5.253 0.684 -44.061 1.00 87.81 200 ASP A CA 1
ATOM 1610 C C . ASP A 1 200 ? 6.395 0.128 -43.194 1.00 87.81 200 ASP A C 1
ATOM 1612 O O . ASP A 1 200 ? 7.183 -0.702 -43.656 1.00 87.81 200 ASP A O 1
ATOM 1616 N N . VAL A 1 201 ? 6.450 0.515 -41.916 1.00 85.38 201 VAL A N 1
ATOM 1617 C CA . VAL A 1 201 ? 7.418 -0.008 -40.936 1.00 85.38 201 VAL A CA 1
ATOM 1618 C C . VAL A 1 201 ? 7.175 -1.496 -40.679 1.00 85.38 201 VAL A C 1
ATOM 1620 O O . VAL A 1 201 ? 8.126 -2.282 -40.627 1.00 85.38 201 VAL A O 1
ATOM 1623 N N . VAL A 1 202 ? 5.909 -1.902 -40.558 1.00 87.31 202 VAL A N 1
ATOM 1624 C CA . VAL A 1 202 ? 5.526 -3.309 -40.369 1.00 87.31 202 VAL A CA 1
ATOM 1625 C C . VAL A 1 202 ? 5.906 -4.145 -41.595 1.00 87.31 202 VAL A C 1
ATOM 1627 O O . VAL A 1 202 ? 6.530 -5.199 -41.442 1.00 87.31 202 VAL A O 1
ATOM 1630 N N . ALA A 1 203 ? 5.609 -3.663 -42.806 1.00 91.38 203 ALA A N 1
ATOM 1631 C CA . ALA A 1 203 ? 5.961 -4.348 -44.050 1.00 91.38 203 ALA A CA 1
ATOM 1632 C C . ALA A 1 203 ? 7.482 -4.522 -44.206 1.00 91.38 203 ALA A C 1
ATOM 1634 O O . ALA A 1 203 ? 7.953 -5.615 -44.536 1.00 91.38 203 ALA A O 1
ATOM 1635 N N . TYR A 1 204 ? 8.262 -3.479 -43.903 1.00 91.50 204 TYR A N 1
ATOM 1636 C CA . TYR A 1 204 ? 9.723 -3.551 -43.925 1.00 91.50 204 TYR A CA 1
ATOM 1637 C C . TYR A 1 204 ? 10.266 -4.577 -42.921 1.00 91.50 204 TYR A C 1
ATOM 1639 O O . TYR A 1 204 ? 11.102 -5.406 -43.283 1.00 91.50 204 TYR A O 1
ATOM 1647 N N . ARG A 1 205 ? 9.767 -4.572 -41.676 1.00 89.50 205 ARG A N 1
ATOM 1648 C CA . ARG A 1 205 ? 10.178 -5.539 -40.642 1.00 89.50 205 ARG A CA 1
ATOM 1649 C C . ARG A 1 205 ? 9.884 -6.976 -41.063 1.00 89.50 205 ARG A C 1
ATOM 1651 O O . ARG A 1 205 ? 10.750 -7.832 -40.910 1.00 89.50 205 ARG A O 1
ATOM 1658 N N . ALA A 1 206 ? 8.711 -7.234 -41.639 1.00 92.00 206 ALA A N 1
ATOM 1659 C CA . ALA A 1 206 ? 8.357 -8.560 -42.141 1.00 92.00 206 ALA A CA 1
ATOM 1660 C C . ALA A 1 206 ? 9.308 -9.025 -43.260 1.00 92.00 206 ALA A C 1
ATOM 1662 O O . ALA A 1 206 ? 9.801 -10.154 -43.230 1.00 92.00 206 ALA A O 1
ATOM 1663 N N . ALA A 1 207 ? 9.624 -8.142 -44.213 1.00 93.25 207 ALA A N 1
ATOM 1664 C CA . ALA A 1 207 ? 10.571 -8.439 -45.286 1.00 93.25 207 ALA A CA 1
ATOM 1665 C C . ALA A 1 207 ? 12.000 -8.671 -44.762 1.00 93.25 207 ALA A C 1
ATOM 1667 O O . ALA A 1 207 ? 12.695 -9.571 -45.240 1.00 93.25 207 ALA A O 1
ATOM 1668 N N . PHE A 1 208 ? 12.433 -7.893 -43.767 1.00 91.31 208 PHE A N 1
ATOM 1669 C CA . PHE A 1 208 ? 13.734 -8.056 -43.123 1.00 91.31 208 PHE A CA 1
ATOM 1670 C C . PHE A 1 208 ? 13.844 -9.394 -42.386 1.00 91.31 208 PHE A C 1
ATOM 1672 O O . PHE A 1 208 ? 14.816 -10.110 -42.600 1.00 91.31 208 PHE A O 1
ATOM 1679 N N . VAL A 1 209 ? 12.845 -9.769 -41.576 1.00 92.25 209 VAL A N 1
ATOM 1680 C CA . VAL A 1 209 ? 12.835 -11.052 -40.847 1.00 92.25 209 VAL A CA 1
ATOM 1681 C C . VAL A 1 209 ? 12.891 -12.231 -41.815 1.00 92.25 209 VAL A C 1
ATOM 1683 O O . VAL A 1 209 ? 13.660 -13.163 -41.595 1.00 92.25 209 VAL A O 1
ATOM 1686 N N . LYS A 1 210 ? 12.144 -12.164 -42.925 1.00 91.31 210 LYS A N 1
ATOM 1687 C CA . LYS A 1 210 ? 12.204 -13.188 -43.972 1.00 91.31 210 LYS A CA 1
ATOM 1688 C C . LYS A 1 210 ? 13.624 -13.333 -44.533 1.00 91.31 210 LYS A C 1
ATOM 1690 O O . LYS A 1 210 ? 14.161 -14.435 -44.561 1.00 91.31 210 LYS A O 1
ATOM 1695 N N . ARG A 1 211 ? 14.256 -12.218 -44.915 1.00 88.62 211 ARG A N 1
ATOM 1696 C CA . ARG A 1 211 ? 15.640 -12.213 -45.420 1.00 88.62 211 ARG A CA 1
ATOM 1697 C C . ARG A 1 211 ? 16.634 -12.722 -44.376 1.00 88.62 211 ARG A C 1
ATOM 1699 O O . ARG A 1 211 ? 17.554 -13.457 -44.713 1.00 88.62 211 ARG A O 1
ATOM 1706 N N . TRP A 1 212 ? 16.437 -12.356 -43.111 1.00 86.62 212 TRP A N 1
ATOM 1707 C CA . TRP A 1 212 ? 17.276 -12.803 -42.005 1.00 86.62 212 TRP A CA 1
ATOM 1708 C C . TRP A 1 212 ? 17.267 -14.325 -41.869 1.00 86.62 212 TRP A C 1
ATOM 1710 O O . TRP A 1 212 ? 18.337 -14.931 -41.880 1.00 86.62 212 TRP A O 1
ATOM 1720 N N . MET A 1 213 ? 16.080 -14.931 -41.819 1.00 84.06 213 MET A N 1
ATOM 1721 C CA . MET A 1 213 ? 15.913 -16.381 -41.682 1.00 84.06 213 MET A CA 1
ATOM 1722 C C . MET A 1 213 ? 16.398 -17.155 -42.915 1.00 84.06 213 MET A C 1
ATOM 1724 O O . MET A 1 213 ? 16.995 -18.220 -42.780 1.00 84.06 213 MET A O 1
ATOM 1728 N N . GLU A 1 214 ? 16.147 -16.639 -44.122 1.00 81.88 214 GLU A N 1
ATOM 1729 C CA . GLU A 1 214 ? 16.454 -17.352 -45.370 1.00 81.88 214 GLU A CA 1
ATOM 1730 C C . GLU A 1 214 ? 17.923 -17.194 -45.812 1.00 81.88 214 GLU A C 1
ATOM 1732 O O . GLU A 1 214 ? 18.509 -18.138 -46.345 1.00 81.88 214 GLU A O 1
ATOM 1737 N N . GLU A 1 215 ? 18.545 -16.028 -45.595 1.00 79.69 215 GLU A N 1
ATOM 1738 C CA . GLU A 1 215 ? 19.864 -15.705 -46.165 1.00 79.69 215 GLU A CA 1
ATOM 1739 C C . GLU A 1 215 ? 20.985 -15.546 -45.134 1.00 79.69 215 GLU A C 1
ATOM 1741 O O . GLU A 1 215 ? 22.128 -15.921 -45.422 1.00 79.69 215 GLU A O 1
ATOM 1746 N N . TYR A 1 216 ? 20.700 -14.962 -43.966 1.00 82.44 216 TYR A N 1
ATOM 1747 C CA . TYR A 1 216 ? 21.739 -14.549 -43.017 1.00 82.44 216 TYR A CA 1
ATOM 1748 C C . TYR A 1 216 ? 21.952 -15.561 -41.895 1.00 82.44 216 TYR A C 1
ATOM 1750 O O . TYR A 1 216 ? 23.072 -16.042 -41.724 1.00 82.44 216 TYR A O 1
ATOM 1758 N N . GLU A 1 217 ? 20.896 -15.923 -41.169 1.00 83.56 217 GLU A N 1
ATOM 1759 C CA . GLU A 1 217 ? 20.939 -16.844 -40.029 1.00 83.56 217 GLU A CA 1
ATOM 1760 C C . GLU A 1 217 ? 21.618 -18.188 -40.359 1.00 83.56 217 GLU A C 1
ATOM 1762 O O . GLU A 1 217 ? 22.498 -18.591 -39.596 1.00 83.56 217 GLU A O 1
ATOM 1767 N N . PRO A 1 218 ? 21.380 -18.834 -41.523 1.00 81.69 218 PRO A N 1
ATOM 1768 C CA . PRO A 1 218 ? 22.055 -20.089 -41.873 1.00 81.69 218 PRO A CA 1
ATOM 1769 C C . PRO A 1 218 ? 23.578 -19.973 -42.057 1.00 81.69 218 PRO A C 1
ATOM 1771 O O . PRO A 1 218 ? 24.273 -20.990 -42.099 1.00 81.69 218 PRO A O 1
ATOM 1774 N N . ARG A 1 219 ? 24.106 -18.751 -42.213 1.00 79.75 219 ARG A N 1
ATOM 1775 C CA . ARG A 1 219 ? 25.538 -18.450 -42.403 1.00 79.75 219 ARG A CA 1
ATOM 1776 C C . ARG A 1 219 ? 26.214 -17.951 -41.123 1.00 79.75 219 ARG A C 1
ATOM 1778 O O . ARG A 1 219 ? 27.420 -17.698 -41.138 1.00 79.75 219 ARG A O 1
ATOM 1785 N N . ILE A 1 220 ? 25.456 -17.805 -40.038 1.00 82.19 220 ILE A N 1
ATOM 1786 C CA . ILE A 1 220 ? 25.911 -17.326 -38.732 1.00 82.19 220 ILE A CA 1
ATOM 1787 C C . ILE A 1 220 ? 26.113 -18.530 -37.802 1.00 82.19 220 ILE A C 1
ATOM 1789 O O . ILE A 1 220 ? 25.365 -19.502 -37.848 1.00 82.19 220 ILE A O 1
ATOM 1793 N N . ILE A 1 221 ? 27.138 -18.479 -36.948 1.00 81.94 221 ILE A N 1
ATOM 1794 C CA . ILE A 1 221 ? 27.306 -19.465 -35.872 1.00 81.94 221 ILE A CA 1
ATOM 1795 C C . ILE A 1 221 ? 26.393 -19.079 -34.709 1.00 81.94 221 ILE A C 1
ATOM 1797 O O . ILE A 1 221 ? 26.467 -17.961 -34.201 1.00 81.94 221 ILE A O 1
ATOM 1801 N N . THR A 1 222 ? 25.562 -20.019 -34.268 1.00 80.69 222 THR A N 1
ATOM 1802 C CA . THR A 1 222 ? 24.722 -19.865 -33.074 1.00 80.69 222 THR A CA 1
ATOM 1803 C C . THR A 1 222 ? 25.380 -20.562 -31.890 1.00 80.69 222 THR A C 1
ATOM 1805 O O . THR A 1 222 ? 25.877 -21.680 -32.040 1.00 80.69 222 THR A O 1
ATOM 1808 N N . TYR A 1 223 ? 25.334 -19.942 -30.716 1.00 80.62 223 TYR A N 1
ATOM 1809 C CA . TYR A 1 223 ? 25.863 -20.497 -29.469 1.00 80.62 223 TYR A CA 1
ATOM 1810 C C . TYR A 1 223 ? 24.712 -20.905 -28.541 1.00 80.62 223 TYR A C 1
ATOM 1812 O O . TYR A 1 223 ? 23.648 -20.286 -28.573 1.00 80.62 223 TYR A O 1
ATOM 1820 N N . ASP A 1 224 ? 24.907 -21.953 -27.744 1.00 81.00 224 ASP A N 1
ATOM 1821 C CA . ASP A 1 224 ? 23.996 -22.331 -26.665 1.00 81.00 224 ASP A CA 1
ATOM 1822 C C . ASP A 1 224 ? 24.211 -21.463 -25.409 1.00 81.00 224 ASP A C 1
ATOM 1824 O O . ASP A 1 224 ? 25.107 -20.617 -25.344 1.00 81.00 224 ASP A O 1
ATOM 1828 N N . ASN A 1 225 ? 23.374 -21.673 -24.390 1.00 80.50 225 ASN A N 1
ATOM 1829 C CA . ASN A 1 225 ? 23.451 -20.933 -23.126 1.00 80.50 225 ASN A CA 1
ATOM 1830 C C . ASN A 1 225 ? 24.751 -21.195 -22.338 1.00 80.50 225 ASN A C 1
ATOM 1832 O O . ASN A 1 225 ? 25.071 -20.419 -21.440 1.00 80.50 225 ASN A O 1
ATOM 1836 N N . ASP A 1 226 ? 25.491 -22.258 -22.670 1.00 80.81 226 ASP A N 1
ATOM 1837 C CA . ASP A 1 226 ? 26.779 -22.610 -22.067 1.00 80.81 226 ASP A CA 1
ATOM 1838 C C . ASP A 1 226 ? 27.967 -22.043 -22.874 1.00 80.81 226 ASP A C 1
ATOM 1840 O O . ASP A 1 226 ? 29.130 -22.325 -22.567 1.00 80.81 226 ASP A O 1
ATOM 1844 N N . GLY A 1 227 ? 27.692 -21.237 -23.909 1.00 71.06 227 GLY A N 1
ATOM 1845 C CA . GLY A 1 227 ? 28.692 -20.614 -24.775 1.00 71.06 227 GLY A CA 1
ATOM 1846 C C . GLY A 1 227 ? 29.344 -21.579 -25.767 1.00 71.06 227 GLY A C 1
ATOM 1847 O O . GLY A 1 227 ? 30.352 -21.231 -26.388 1.00 71.06 227 GLY A O 1
ATOM 1848 N N . LYS A 1 228 ? 28.803 -22.789 -25.935 1.00 78.06 228 LYS A N 1
ATOM 1849 C CA . LYS A 1 228 ? 29.270 -23.755 -26.931 1.00 78.06 228 LYS A CA 1
ATOM 1850 C C . LYS A 1 228 ? 28.540 -23.534 -28.244 1.00 78.06 228 LYS A C 1
ATOM 1852 O O . LYS A 1 228 ? 27.390 -23.116 -28.289 1.00 78.06 228 LYS A O 1
ATOM 1857 N N . GLU A 1 229 ? 29.220 -23.810 -29.345 1.00 79.12 229 GLU A N 1
ATOM 1858 C CA . GLU A 1 229 ? 28.629 -23.671 -30.672 1.00 79.12 229 GLU A CA 1
ATOM 1859 C C . GLU A 1 229 ? 27.528 -24.720 -30.876 1.00 79.12 229 GLU A C 1
ATOM 1861 O O . GLU A 1 229 ? 27.797 -25.920 -30.918 1.00 79.12 229 GLU A O 1
ATOM 1866 N N . ALA A 1 230 ? 26.289 -24.257 -31.016 1.00 74.00 230 ALA A N 1
ATOM 1867 C CA . ALA A 1 230 ? 25.119 -25.102 -31.223 1.00 74.00 230 ALA A CA 1
ATOM 1868 C C . ALA A 1 230 ? 24.963 -25.514 -32.695 1.00 74.00 230 ALA A C 1
ATOM 1870 O O . ALA A 1 230 ? 24.618 -26.657 -32.989 1.00 74.00 230 ALA A O 1
A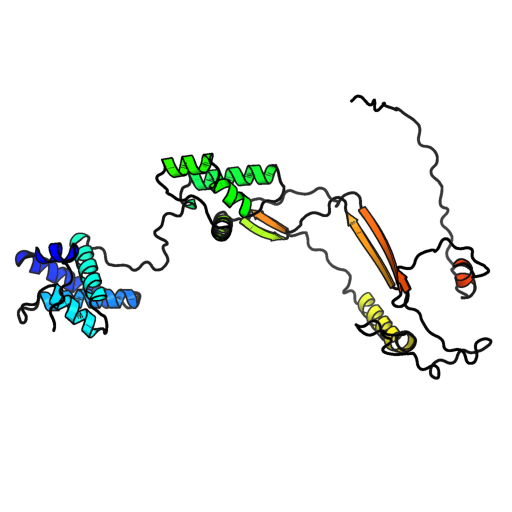TOM 1871 N N . THR A 1 231 ? 25.260 -24.599 -33.625 1.00 71.31 231 THR A N 1
ATOM 1872 C CA . THR A 1 231 ? 25.147 -24.850 -35.069 1.00 71.31 231 THR A CA 1
ATOM 1873 C C . THR A 1 231 ? 26.312 -24.203 -35.800 1.00 71.31 231 THR A C 1
ATOM 1875 O O . THR A 1 231 ? 26.594 -23.018 -35.611 1.00 71.31 231 THR A O 1
ATOM 1878 N N . ARG A 1 232 ? 26.969 -24.970 -36.677 1.00 67.44 232 ARG A N 1
ATOM 1879 C CA . ARG A 1 232 ? 27.913 -24.438 -37.665 1.00 67.44 232 ARG A CA 1
ATOM 1880 C C . ARG A 1 232 ? 27.253 -24.417 -39.046 1.00 67.44 232 ARG A C 1
ATOM 1882 O O . ARG A 1 232 ? 26.667 -25.431 -39.429 1.00 67.44 232 ARG A O 1
ATOM 1889 N N . PRO A 1 233 ? 27.396 -23.329 -39.822 1.00 65.44 233 PRO A N 1
ATOM 1890 C CA . PRO A 1 233 ? 26.939 -23.278 -41.205 1.00 65.44 233 PRO A CA 1
ATOM 1891 C C . PRO A 1 233 ? 27.503 -24.447 -42.017 1.00 65.44 233 PRO A C 1
ATOM 1893 O O . PRO A 1 233 ? 28.723 -24.650 -42.072 1.00 65.44 233 PRO A O 1
ATOM 1896 N N . ASN A 1 234 ? 26.626 -25.219 -42.660 1.00 59.00 234 ASN A N 1
ATOM 1897 C CA . ASN A 1 234 ? 27.056 -26.307 -43.527 1.00 59.00 234 ASN A CA 1
ATOM 1898 C C . ASN A 1 234 ? 27.558 -25.705 -44.851 1.00 59.00 234 ASN A C 1
ATOM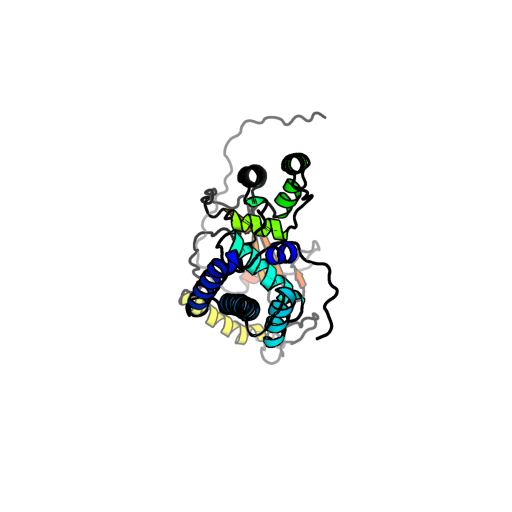 1900 O O . ASN A 1 234 ? 26.793 -25.133 -45.626 1.00 59.00 234 ASN A O 1
ATOM 1904 N N . GLY A 1 235 ? 28.870 -25.779 -45.082 1.00 53.47 235 GLY A N 1
ATOM 1905 C CA . GLY A 1 235 ? 29.567 -25.018 -46.128 1.00 53.47 235 GLY A CA 1
ATOM 1906 C C . GLY A 1 235 ? 29.205 -25.347 -47.578 1.00 53.47 235 GLY A C 1
ATOM 1907 O O . GLY A 1 235 ? 29.669 -24.656 -48.480 1.00 53.47 235 GLY A O 1
ATOM 1908 N N . ASP A 1 236 ? 28.388 -26.372 -47.812 1.00 55.47 236 ASP A N 1
ATOM 1909 C CA . ASP A 1 236 ? 27.999 -26.808 -49.155 1.00 55.47 236 ASP A CA 1
ATOM 1910 C C . ASP A 1 236 ? 26.845 -25.985 -49.751 1.00 55.47 236 ASP A C 1
ATOM 1912 O O . ASP A 1 236 ? 26.674 -25.980 -50.972 1.00 55.47 236 ASP A O 1
ATOM 1916 N N . ALA A 1 237 ? 26.085 -25.264 -48.914 1.00 54.97 237 ALA A N 1
ATOM 1917 C CA . ALA A 1 237 ? 24.906 -24.495 -49.327 1.00 54.97 237 ALA A CA 1
ATOM 1918 C C . ALA A 1 237 ? 25.240 -23.127 -49.954 1.00 54.97 237 ALA A C 1
ATOM 1920 O O . ALA A 1 237 ? 24.450 -22.601 -50.734 1.00 54.97 237 ALA A O 1
ATOM 1921 N N . PHE A 1 238 ? 26.414 -22.556 -49.658 1.00 61.31 238 PHE A N 1
ATOM 1922 C CA . PHE A 1 238 ? 26.799 -21.213 -50.109 1.00 61.31 238 PHE A CA 1
ATOM 1923 C C . PHE A 1 238 ? 28.226 -21.216 -50.659 1.00 61.31 238 PHE A C 1
ATOM 1925 O O . PHE A 1 238 ? 29.185 -20.853 -49.977 1.00 61.31 238 PHE A O 1
ATOM 1932 N N . LYS A 1 239 ? 28.363 -21.665 -51.911 1.00 60.28 239 LYS A N 1
ATOM 1933 C CA . LYS A 1 239 ? 29.645 -21.702 -52.623 1.00 60.28 239 LYS A CA 1
ATOM 1934 C C . LYS A 1 239 ? 29.971 -20.315 -53.166 1.00 60.28 239 LYS A C 1
ATOM 1936 O O . LYS A 1 239 ? 29.245 -19.787 -54.004 1.00 60.28 239 LYS A O 1
ATOM 1941 N N . LEU A 1 240 ? 31.075 -19.739 -52.703 1.00 63.78 240 LEU A N 1
ATOM 1942 C CA . LEU A 1 240 ? 31.612 -18.501 -53.257 1.00 63.78 240 LEU A CA 1
ATOM 1943 C C . LEU A 1 240 ? 32.142 -18.742 -54.682 1.00 63.78 240 LEU A C 1
ATOM 1945 O O . LEU A 1 240 ? 32.736 -19.781 -54.967 1.00 63.78 240 LEU A O 1
ATOM 1949 N N . THR A 1 241 ? 31.929 -17.785 -55.584 1.00 61.19 241 THR A N 1
ATOM 1950 C CA . THR A 1 241 ? 32.420 -17.807 -56.973 1.00 61.19 241 THR A CA 1
ATOM 1951 C C . THR A 1 241 ? 33.699 -16.980 -57.142 1.00 61.19 241 THR A C 1
ATOM 1953 O O . THR A 1 241 ? 34.015 -16.114 -56.328 1.00 61.19 241 THR A O 1
ATOM 1956 N N . GLY A 1 242 ? 34.454 -17.223 -58.218 1.00 68.94 242 GLY A N 1
ATOM 1957 C CA . GLY A 1 242 ? 35.686 -16.484 -58.519 1.00 68.94 242 GLY A CA 1
ATOM 1958 C C . GLY A 1 242 ? 36.869 -16.895 -57.634 1.00 68.94 242 GLY A C 1
ATOM 1959 O O . GLY A 1 242 ? 37.093 -18.080 -57.401 1.00 68.94 242 GLY A O 1
ATOM 1960 N N . LYS A 1 243 ? 37.642 -15.922 -57.133 1.00 59.72 243 LYS A N 1
ATOM 1961 C CA . LYS A 1 243 ? 38.888 -16.149 -56.364 1.00 59.72 243 LYS A CA 1
ATOM 1962 C C . LYS A 1 243 ? 38.690 -16.933 -55.052 1.00 59.72 243 LYS A C 1
ATOM 1964 O O . LYS A 1 243 ? 39.655 -17.453 -54.503 1.00 59.72 243 LYS A O 1
ATOM 1969 N N . TYR A 1 244 ? 37.454 -17.029 -54.564 1.00 61.31 244 TYR A N 1
ATOM 1970 C CA . TYR A 1 244 ? 37.105 -17.630 -53.274 1.00 61.31 244 TYR A CA 1
ATOM 1971 C C . TYR A 1 244 ? 36.385 -18.986 -53.412 1.00 61.31 244 TYR A C 1
ATOM 1973 O O . TYR A 1 244 ? 35.798 -19.474 -52.447 1.00 61.31 244 TYR A O 1
ATOM 1981 N N . ILE A 1 245 ? 36.429 -19.608 -54.600 1.00 61.62 245 ILE A N 1
ATOM 1982 C CA . ILE A 1 245 ? 35.877 -20.949 -54.851 1.00 61.62 245 ILE A CA 1
ATOM 1983 C C . ILE A 1 245 ? 36.397 -21.955 -53.815 1.00 61.62 245 ILE A C 1
ATOM 1985 O O . ILE A 1 245 ? 37.600 -22.100 -53.612 1.00 61.62 245 ILE A O 1
ATOM 1989 N N . GLY A 1 246 ? 35.465 -22.650 -53.156 1.00 59.00 246 GLY A N 1
ATOM 1990 C CA . GLY A 1 246 ? 35.753 -23.642 -52.114 1.00 59.00 246 GLY A CA 1
ATOM 1991 C C . GLY A 1 246 ? 35.845 -23.083 -50.688 1.00 59.00 246 GLY A C 1
ATOM 1992 O O . GLY A 1 246 ? 35.925 -23.869 -49.746 1.00 59.00 246 GLY A O 1
ATOM 1993 N N . GLN A 1 247 ? 35.790 -21.759 -50.499 1.00 60.59 247 GLN A N 1
ATOM 1994 C CA . GLN A 1 247 ? 35.716 -21.153 -49.168 1.00 60.59 247 GLN A CA 1
ATOM 1995 C C . GLN A 1 247 ? 34.267 -21.068 -48.676 1.00 60.59 247 GLN A C 1
ATOM 1997 O O . GLN A 1 247 ? 33.337 -20.820 -49.446 1.00 60.59 247 GLN A O 1
ATOM 2002 N N . ARG A 1 248 ? 34.085 -21.271 -47.369 1.00 64.31 248 ARG A N 1
ATOM 2003 C CA . ARG A 1 248 ? 32.789 -21.144 -46.695 1.00 64.31 248 ARG A CA 1
ATOM 2004 C C . ARG A 1 248 ? 32.551 -19.674 -46.358 1.00 64.31 248 ARG A C 1
ATOM 2006 O O . ARG A 1 248 ? 33.368 -19.082 -45.657 1.00 64.31 248 ARG A O 1
ATOM 2013 N N . LEU A 1 249 ? 31.444 -19.089 -46.820 1.00 69.12 249 LEU A N 1
ATOM 2014 C CA . LEU A 1 249 ? 31.060 -17.735 -46.414 1.00 69.12 249 LEU A CA 1
ATOM 2015 C C . LEU A 1 249 ? 30.405 -17.776 -45.029 1.00 69.12 249 LEU A C 1
ATOM 2017 O O . LEU A 1 249 ? 29.216 -18.069 -44.909 1.00 69.12 249 LEU A O 1
ATOM 2021 N N . GLN A 1 250 ? 31.187 -17.485 -43.994 1.00 75.19 250 GLN A N 1
ATOM 2022 C CA . GLN A 1 250 ? 30.679 -17.263 -42.644 1.00 75.19 250 GLN A CA 1
ATOM 2023 C C . GLN A 1 250 ? 30.337 -15.782 -42.461 1.00 75.19 250 GLN A C 1
ATOM 2025 O O . GLN A 1 250 ? 31.165 -14.915 -42.741 1.00 75.19 250 GLN A O 1
ATOM 2030 N N . LEU A 1 251 ? 29.135 -15.496 -41.963 1.00 81.12 251 LEU A N 1
ATOM 2031 C CA . LEU A 1 251 ? 28.746 -14.153 -41.542 1.00 81.12 251 LEU A CA 1
ATOM 2032 C C . LEU A 1 251 ? 28.982 -13.993 -40.038 1.00 81.12 251 LEU A C 1
ATOM 2034 O O . LEU A 1 251 ? 28.652 -14.876 -39.245 1.00 81.12 251 LEU A O 1
ATOM 2038 N N . ILE A 1 252 ? 29.546 -12.849 -39.653 1.00 83.94 252 ILE A N 1
ATOM 2039 C CA . ILE A 1 252 ? 29.729 -12.460 -38.254 1.00 83.94 252 ILE A CA 1
ATOM 2040 C C . ILE A 1 252 ? 28.715 -11.350 -37.956 1.00 83.94 252 ILE A C 1
ATOM 2042 O O . ILE A 1 252 ? 28.866 -10.248 -38.485 1.00 83.94 252 ILE A O 1
ATOM 2046 N N . PRO A 1 253 ? 27.672 -11.613 -37.147 1.00 86.19 253 PRO A N 1
ATOM 2047 C CA . PRO A 1 253 ? 26.737 -10.577 -36.745 1.00 86.19 253 PRO A CA 1
ATOM 2048 C C . PRO A 1 253 ? 27.424 -9.648 -35.745 1.00 86.19 253 PRO A C 1
ATOM 2050 O O . PRO A 1 253 ? 27.823 -10.064 -34.656 1.00 86.19 253 PRO A O 1
ATOM 2053 N N . VAL A 1 254 ? 27.555 -8.382 -36.130 1.00 88.81 254 VAL A N 1
ATOM 2054 C CA . VAL A 1 254 ? 27.970 -7.307 -35.232 1.00 88.81 254 VAL A CA 1
ATOM 2055 C C . VAL A 1 254 ? 26.707 -6.574 -34.808 1.00 88.81 254 VAL A C 1
ATOM 2057 O O . VAL A 1 254 ? 26.048 -5.939 -35.629 1.00 88.81 254 VAL A O 1
ATOM 2060 N N . THR A 1 255 ? 26.345 -6.700 -33.537 1.00 88.75 255 THR A N 1
ATOM 2061 C CA . THR A 1 255 ? 25.208 -5.981 -32.959 1.00 88.75 255 THR A CA 1
ATOM 2062 C C . THR A 1 255 ? 25.690 -4.708 -32.293 1.00 88.75 255 THR A C 1
ATOM 2064 O O . THR A 1 255 ? 26.766 -4.681 -31.698 1.00 88.75 255 THR A O 1
ATOM 2067 N N . HIS A 1 256 ? 24.883 -3.665 -32.383 1.00 89.81 256 HIS A N 1
ATOM 2068 C CA . HIS A 1 256 ? 25.160 -2.360 -31.813 1.00 89.81 256 HIS A CA 1
ATOM 2069 C C . HIS A 1 256 ? 23.885 -1.833 -31.181 1.00 89.81 256 HIS A C 1
ATOM 2071 O O . HIS A 1 256 ? 22.799 -2.052 -31.721 1.00 89.81 256 HIS A O 1
ATOM 2077 N N . ASP A 1 257 ? 24.031 -1.192 -30.031 1.00 88.75 257 ASP A N 1
ATOM 2078 C CA . ASP A 1 257 ? 22.934 -0.497 -29.376 1.00 88.75 257 ASP A CA 1
ATOM 2079 C C . ASP A 1 257 ? 23.447 0.790 -28.723 1.00 88.75 257 ASP A C 1
ATOM 2081 O O . ASP A 1 257 ? 24.625 0.909 -28.358 1.00 88.75 257 ASP A O 1
ATOM 2085 N N . GLU A 1 258 ? 22.552 1.761 -28.587 1.00 87.94 258 GLU A N 1
ATOM 2086 C CA . GLU A 1 258 ? 22.826 3.066 -27.998 1.00 87.94 258 GLU A CA 1
ATOM 2087 C C . GLU A 1 258 ? 21.953 3.259 -26.762 1.00 87.94 258 GLU A C 1
ATOM 2089 O O . GLU A 1 258 ? 20.726 3.271 -26.818 1.00 87.94 258 GLU A O 1
ATOM 2094 N N . SER A 1 259 ? 22.594 3.464 -25.616 1.00 85.19 259 SER A N 1
ATOM 2095 C CA . SER A 1 259 ? 21.920 3.804 -24.368 1.00 85.19 259 SER A CA 1
ATOM 2096 C C . SER A 1 259 ? 22.252 5.236 -23.983 1.00 85.19 259 SER A C 1
ATOM 2098 O O . SER A 1 259 ? 23.408 5.588 -23.749 1.00 85.19 259 SER A O 1
ATOM 2100 N N . THR A 1 260 ? 21.225 6.077 -23.892 1.00 82.75 260 THR A N 1
ATOM 2101 C CA . THR A 1 260 ? 21.376 7.453 -23.410 1.00 82.75 260 THR A CA 1
ATOM 2102 C C . THR A 1 260 ? 21.073 7.513 -21.918 1.00 82.75 260 THR A C 1
ATOM 2104 O O . THR A 1 260 ? 19.957 7.216 -21.497 1.00 82.75 260 THR A O 1
ATOM 2107 N N . PHE A 1 261 ? 22.052 7.931 -21.120 1.00 81.88 261 PHE A N 1
ATOM 2108 C CA . PHE A 1 261 ? 21.901 8.173 -19.688 1.00 81.88 261 PHE A CA 1
ATOM 2109 C C . PHE A 1 261 ? 21.824 9.668 -19.426 1.00 81.88 261 PHE A C 1
ATOM 2111 O O . PHE A 1 261 ? 22.702 10.423 -19.839 1.00 81.88 261 PHE A O 1
ATOM 2118 N N . TYR A 1 262 ? 20.803 10.107 -18.702 1.00 81.31 262 TYR A N 1
ATOM 2119 C CA . TYR A 1 262 ? 20.635 11.515 -18.371 1.00 81.31 262 TYR A CA 1
ATOM 2120 C C . TYR A 1 262 ? 21.133 11.817 -16.959 1.00 81.31 262 TYR A C 1
ATOM 2122 O O . TYR A 1 262 ? 20.932 11.051 -16.019 1.00 81.31 262 TYR A O 1
ATOM 2130 N N . LYS A 1 263 ? 21.728 12.994 -16.769 1.00 77.25 263 LYS A N 1
ATOM 2131 C CA . LYS A 1 263 ? 22.166 13.502 -15.462 1.00 77.25 263 LYS A CA 1
ATOM 2132 C C . LYS A 1 263 ? 21.032 13.536 -14.440 1.00 77.25 263 LYS A C 1
ATOM 2134 O O . LYS A 1 263 ? 21.270 13.336 -13.251 1.00 77.25 263 LYS A O 1
ATOM 2139 N N . ASN A 1 264 ? 19.801 13.784 -14.892 1.00 70.94 264 ASN A N 1
ATOM 2140 C CA . ASN A 1 264 ? 18.611 13.725 -14.052 1.00 70.94 264 ASN A CA 1
ATOM 2141 C C . ASN A 1 264 ? 17.763 12.488 -14.348 1.00 70.94 264 ASN A C 1
ATOM 2143 O O . ASN A 1 264 ? 16.541 12.620 -14.461 1.00 70.94 264 ASN A O 1
ATOM 2147 N N . ASP A 1 265 ? 18.368 11.304 -14.443 1.00 66.81 265 ASP A N 1
ATOM 2148 C CA . ASP A 1 265 ? 17.602 10.062 -14.495 1.00 66.81 265 ASP A CA 1
ATOM 2149 C C . ASP A 1 265 ? 16.843 9.881 -13.166 1.00 66.81 265 ASP A C 1
ATOM 2151 O O . ASP A 1 265 ? 17.362 9.475 -12.121 1.00 66.81 265 ASP A O 1
ATOM 2155 N N . ARG A 1 266 ? 15.607 10.384 -13.150 1.00 66.06 266 ARG A N 1
ATOM 2156 C CA . ARG A 1 266 ? 14.827 10.598 -11.929 1.00 66.06 266 ARG A CA 1
ATOM 2157 C C . ARG A 1 266 ? 14.166 9.294 -11.515 1.00 66.06 266 ARG A C 1
ATOM 2159 O O . ARG A 1 266 ? 13.665 8.532 -12.336 1.00 66.06 266 ARG A O 1
ATOM 2166 N N . ARG A 1 267 ? 14.008 9.096 -10.203 1.00 67.25 267 ARG A N 1
ATOM 2167 C CA . ARG A 1 267 ? 13.056 8.106 -9.683 1.00 67.25 267 ARG A CA 1
ATOM 2168 C C . ARG A 1 267 ? 11.643 8.497 -10.132 1.00 67.25 267 ARG A C 1
ATOM 2170 O O . ARG A 1 267 ? 11.078 9.465 -9.632 1.00 67.25 267 ARG A O 1
ATOM 2177 N N . LYS A 1 268 ? 11.081 7.750 -11.087 1.00 71.12 268 LYS A N 1
ATOM 2178 C CA . LYS A 1 268 ? 9.734 7.989 -11.646 1.00 71.12 268 LYS A CA 1
ATOM 2179 C C . LYS A 1 268 ? 8.613 7.404 -10.765 1.00 71.12 268 LYS A C 1
ATOM 2181 O O . LYS A 1 268 ? 7.443 7.711 -10.983 1.00 71.12 268 LYS A O 1
ATOM 2186 N N . VAL A 1 269 ? 8.965 6.607 -9.746 1.00 79.06 269 VAL A N 1
ATOM 2187 C CA . VAL A 1 269 ? 8.042 5.907 -8.834 1.00 79.06 269 VAL A CA 1
ATOM 2188 C C . VAL A 1 269 ? 8.188 6.423 -7.403 1.00 79.06 269 VAL A C 1
ATOM 2190 O O . VAL A 1 269 ? 9.298 6.498 -6.874 1.00 79.06 269 VAL A O 1
ATOM 2193 N N . GLY A 1 270 ? 7.067 6.729 -6.752 1.00 83.50 270 GLY A N 1
ATOM 2194 C CA . GLY A 1 270 ? 7.052 7.172 -5.360 1.00 83.50 270 GLY A CA 1
ATOM 2195 C C . GLY A 1 270 ? 5.650 7.260 -4.766 1.00 83.50 270 GLY A C 1
ATOM 2196 O O . GLY A 1 270 ? 4.662 6.903 -5.407 1.00 83.50 270 GLY A O 1
ATOM 2197 N N . TRP A 1 271 ? 5.569 7.735 -3.522 1.00 84.50 271 TRP A N 1
ATOM 2198 C CA . TRP A 1 271 ? 4.299 8.121 -2.910 1.00 84.50 271 TRP A CA 1
ATOM 2199 C C . TRP A 1 271 ? 3.845 9.465 -3.482 1.00 84.50 271 TRP A C 1
ATOM 2201 O O . TRP A 1 271 ? 4.552 10.464 -3.388 1.00 84.50 271 TRP A O 1
ATOM 2211 N N . ILE A 1 272 ? 2.666 9.471 -4.093 1.00 81.81 272 ILE A N 1
ATOM 2212 C CA . ILE A 1 272 ? 2.042 10.619 -4.744 1.00 81.81 272 ILE A CA 1
ATOM 2213 C C . ILE A 1 272 ? 0.777 10.947 -3.955 1.00 81.81 272 ILE A C 1
ATOM 2215 O O . ILE A 1 272 ? -0.031 10.057 -3.675 1.00 81.81 272 ILE A O 1
ATOM 2219 N N . ASN A 1 273 ? 0.616 12.211 -3.568 1.00 80.19 273 ASN A N 1
ATOM 2220 C CA . ASN A 1 273 ? -0.619 12.669 -2.949 1.00 80.19 273 ASN A CA 1
ATOM 2221 C C . ASN A 1 273 ? -1.670 12.902 -4.039 1.00 80.19 273 ASN A C 1
ATOM 2223 O O . ASN A 1 273 ? -1.402 13.598 -5.014 1.00 80.19 273 ASN A O 1
ATOM 2227 N N . THR A 1 274 ? -2.856 12.320 -3.874 1.00 73.06 274 THR A N 1
ATOM 2228 C CA . THR A 1 274 ? -3.911 12.361 -4.901 1.00 73.06 274 THR A CA 1
ATOM 2229 C C . THR A 1 274 ? -4.515 13.762 -5.077 1.00 73.06 274 THR A C 1
ATOM 2231 O O . THR A 1 274 ? -5.012 14.084 -6.153 1.00 73.06 274 THR A O 1
ATOM 2234 N N . LEU A 1 275 ? -4.458 14.606 -4.041 1.00 70.25 275 LEU A N 1
ATOM 2235 C CA . LEU A 1 275 ? -5.046 15.950 -4.030 1.00 70.25 275 LEU A CA 1
ATOM 2236 C C . LEU A 1 275 ? -4.077 17.031 -4.530 1.00 70.25 275 LEU A C 1
ATOM 2238 O O . LEU A 1 275 ? -4.507 18.110 -4.935 1.00 70.25 275 LEU A O 1
ATOM 2242 N N . VAL A 1 276 ? -2.771 16.757 -4.518 1.00 68.81 276 VAL A N 1
ATOM 2243 C CA . VAL A 1 276 ? -1.748 17.712 -4.955 1.00 68.81 276 VAL A CA 1
ATOM 2244 C C . VAL A 1 276 ? -1.467 17.503 -6.438 1.00 68.81 276 VAL A C 1
ATOM 2246 O O . VAL A 1 276 ? -1.051 16.425 -6.864 1.00 68.81 276 VAL A O 1
ATOM 2249 N N . LYS A 1 277 ? -1.669 18.554 -7.240 1.00 64.94 277 LYS A N 1
ATOM 2250 C CA . LYS A 1 277 ? -1.304 18.521 -8.660 1.00 64.94 277 LYS A CA 1
ATOM 2251 C C . LYS A 1 277 ? 0.210 18.313 -8.802 1.00 64.94 277 LYS A C 1
ATOM 2253 O O . LYS A 1 277 ? 0.970 18.937 -8.058 1.00 64.94 277 LYS A O 1
ATOM 2258 N N . PRO A 1 278 ? 0.666 17.478 -9.752 1.00 64.88 278 PRO A N 1
ATOM 2259 C CA . PRO A 1 278 ? 2.089 17.319 -10.012 1.00 64.88 278 PRO A CA 1
ATOM 2260 C C . PRO A 1 278 ? 2.719 18.674 -10.332 1.00 64.88 278 PRO A C 1
ATOM 2262 O O . PRO A 1 278 ? 2.196 19.418 -11.163 1.00 64.88 278 PRO A O 1
ATOM 2265 N N . THR A 1 279 ? 3.837 18.995 -9.682 1.00 65.69 279 THR A N 1
ATOM 2266 C CA . THR A 1 279 ? 4.620 20.184 -10.021 1.00 65.69 279 THR A CA 1
ATOM 2267 C C . THR A 1 279 ? 5.082 20.071 -11.477 1.00 65.69 279 THR A C 1
ATOM 2269 O O . THR A 1 279 ? 5.690 19.051 -11.818 1.00 65.69 279 THR A O 1
ATOM 2272 N N . PRO A 1 280 ? 4.814 21.073 -12.334 1.00 60.66 280 PRO A N 1
ATOM 2273 C CA . PRO A 1 280 ? 5.359 21.114 -13.684 1.00 60.66 280 PRO A CA 1
ATOM 2274 C C . PRO A 1 280 ? 6.886 21.071 -13.624 1.00 60.66 280 PRO A C 1
ATOM 2276 O O . PRO A 1 280 ? 7.506 21.832 -12.882 1.00 60.66 280 PRO A O 1
ATOM 2279 N N . GLU A 1 281 ? 7.494 20.162 -14.376 1.00 64.31 281 GLU A N 1
ATOM 2280 C CA . GLU A 1 281 ? 8.948 20.041 -14.443 1.00 64.31 281 GLU A CA 1
ATOM 2281 C C . GLU A 1 281 ? 9.448 20.731 -15.715 1.00 64.31 281 GLU A C 1
ATOM 2283 O O . GLU A 1 281 ? 8.801 20.662 -16.762 1.00 64.31 281 GLU A O 1
ATOM 2288 N N . ALA A 1 282 ? 10.592 21.417 -15.621 1.00 58.94 282 ALA A N 1
ATOM 2289 C CA . ALA A 1 282 ? 11.245 21.991 -16.791 1.00 58.94 282 ALA A CA 1
ATOM 2290 C C . ALA A 1 282 ? 11.506 20.888 -17.825 1.00 58.94 282 ALA A C 1
ATOM 2292 O O . ALA A 1 282 ? 11.886 19.766 -17.477 1.00 58.94 282 ALA A O 1
ATOM 2293 N N . LYS A 1 283 ? 11.274 21.211 -19.097 1.00 60.44 283 LYS A N 1
ATOM 2294 C CA . LYS A 1 283 ? 11.450 20.276 -20.206 1.00 60.44 283 LYS A CA 1
ATOM 2295 C C . LYS A 1 283 ? 12.929 19.884 -20.313 1.00 60.44 283 LYS A C 1
ATOM 2297 O O . LYS A 1 283 ? 13.774 20.754 -20.497 1.00 60.44 283 LYS A O 1
ATOM 2302 N N . GLY A 1 284 ? 13.212 18.584 -20.229 1.00 61.53 284 GLY A N 1
ATOM 2303 C CA . GLY A 1 284 ? 14.552 18.010 -20.385 1.00 61.53 284 GLY A CA 1
ATOM 2304 C C . GLY A 1 284 ? 15.026 17.222 -19.161 1.00 61.53 284 GLY A C 1
ATOM 2305 O O . GLY A 1 284 ? 14.769 17.590 -18.014 1.00 61.53 284 GLY A O 1
ATOM 2306 N N . GLU A 1 285 ? 15.741 16.124 -19.408 1.00 70.38 285 GLU A N 1
ATOM 2307 C CA . GLU A 1 285 ? 16.331 15.268 -18.367 1.00 70.38 285 GLU A CA 1
ATOM 2308 C C . GLU A 1 285 ? 17.774 15.710 -18.003 1.00 70.38 285 GLU A C 1
ATOM 2310 O O . GLU A 1 285 ? 18.430 15.108 -17.157 1.00 70.38 285 GLU A O 1
ATOM 2315 N N . GLY A 1 286 ? 18.230 16.863 -18.511 1.00 77.00 286 GLY A N 1
ATOM 2316 C CA . GLY A 1 286 ? 19.564 17.437 -18.269 1.00 77.00 286 GLY A CA 1
ATOM 2317 C C . GLY A 1 286 ? 20.619 16.940 -19.256 1.00 77.00 286 GLY A C 1
ATOM 2318 O O . GLY A 1 286 ? 20.268 16.375 -20.288 1.00 77.00 286 GLY A O 1
ATOM 2319 N N . ASP A 1 287 ? 21.896 17.162 -18.925 1.00 79.75 287 ASP A N 1
ATOM 2320 C CA . ASP A 1 287 ? 23.033 16.684 -19.724 1.00 79.75 287 ASP A CA 1
ATOM 2321 C C . ASP A 1 287 ? 22.945 15.164 -19.900 1.00 79.75 287 ASP A C 1
ATOM 2323 O O . ASP A 1 287 ? 22.691 14.443 -18.933 1.00 79.75 287 ASP A O 1
ATOM 2327 N N . SER A 1 288 ? 23.151 14.677 -21.119 1.00 85.50 288 SER A N 1
ATOM 2328 C CA . SER A 1 288 ? 23.094 13.254 -21.440 1.00 85.50 288 SER A CA 1
ATOM 2329 C C . SER A 1 288 ? 24.463 12.712 -21.817 1.00 85.50 288 SER A C 1
ATOM 2331 O O . SER A 1 288 ? 25.214 13.370 -22.533 1.00 85.50 288 SER A O 1
ATOM 2333 N N . ILE A 1 289 ? 24.753 11.486 -21.402 1.00 88.94 289 ILE A N 1
ATOM 2334 C CA . ILE A 1 289 ? 25.862 10.689 -21.919 1.00 88.94 289 ILE A CA 1
ATOM 2335 C C . ILE A 1 289 ? 25.254 9.592 -22.781 1.00 88.94 289 ILE A C 1
ATOM 2337 O O . ILE A 1 289 ? 24.471 8.776 -22.298 1.00 88.94 289 ILE A O 1
ATOM 2341 N N . MET A 1 290 ? 25.615 9.581 -24.058 1.00 89.56 290 MET A N 1
ATOM 2342 C CA . MET A 1 290 ? 25.289 8.491 -24.965 1.00 89.56 290 MET A CA 1
ATOM 2343 C C . MET A 1 290 ? 26.409 7.460 -24.880 1.00 89.56 290 MET A C 1
ATOM 2345 O O . MET A 1 290 ? 27.562 7.754 -25.195 1.00 89.56 290 MET A O 1
ATOM 2349 N N . VAL A 1 291 ? 26.076 6.269 -24.399 1.00 87.06 291 VAL A N 1
ATOM 2350 C CA . VAL A 1 291 ? 26.980 5.124 -24.378 1.00 87.06 291 VAL A CA 1
ATOM 2351 C C . VAL A 1 291 ? 26.572 4.211 -25.514 1.00 87.06 291 VAL A C 1
ATOM 2353 O O . VAL A 1 291 ? 25.407 3.848 -25.650 1.00 87.06 291 VAL A O 1
ATOM 2356 N N . SER A 1 292 ? 27.548 3.858 -26.330 1.00 89.19 292 SER A N 1
ATOM 2357 C CA . SER A 1 292 ? 27.350 3.097 -27.544 1.00 89.19 292 SER A CA 1
ATOM 2358 C C . SER A 1 292 ? 28.471 2.080 -27.668 1.00 89.19 292 SER A C 1
ATOM 2360 O O . SER A 1 292 ? 29.616 2.375 -27.304 1.00 89.19 292 SER A O 1
ATOM 2362 N N . ASP A 1 293 ? 28.140 0.868 -28.100 1.00 87.94 293 ASP A N 1
ATOM 2363 C CA . ASP A 1 293 ? 29.105 -0.221 -28.133 1.00 87.94 293 ASP A CA 1
ATOM 2364 C C . ASP A 1 293 ? 28.750 -1.268 -29.184 1.00 87.94 293 ASP A C 1
ATOM 2366 O O . ASP A 1 293 ? 27.578 -1.482 -29.498 1.00 87.94 293 ASP A O 1
ATOM 2370 N N . PHE A 1 294 ? 29.774 -1.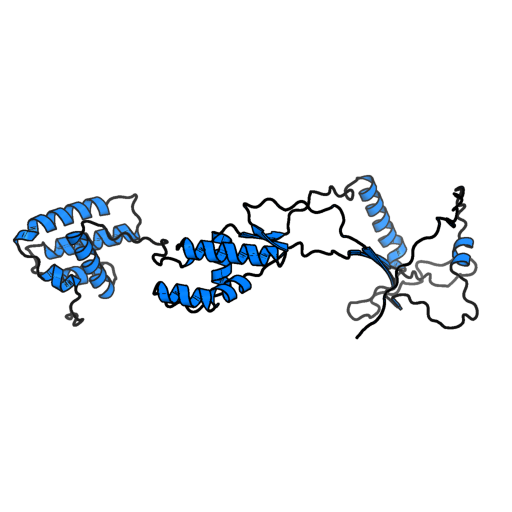942 -29.704 1.00 88.19 294 PHE A N 1
ATOM 2371 C CA . PHE A 1 294 ? 29.610 -3.031 -30.660 1.00 88.19 294 PHE A CA 1
ATOM 2372 C C . PHE A 1 294 ? 29.925 -4.364 -29.987 1.00 88.19 294 PHE A C 1
ATOM 2374 O O . PHE A 1 294 ? 31.001 -4.559 -29.412 1.00 88.19 294 PHE A O 1
ATOM 2381 N N . LEU A 1 295 ? 28.985 -5.296 -30.091 1.00 87.75 295 LEU A N 1
ATOM 2382 C CA . LEU A 1 295 ? 29.072 -6.631 -29.526 1.00 87.75 295 LEU A CA 1
ATOM 2383 C C . LEU A 1 295 ? 29.072 -7.671 -30.641 1.00 87.75 295 LEU A C 1
ATOM 2385 O O . LEU A 1 295 ? 28.254 -7.632 -31.562 1.00 87.75 295 LEU A O 1
ATOM 2389 N N . VAL A 1 296 ? 29.975 -8.634 -30.513 1.00 87.00 296 VAL A N 1
ATOM 2390 C CA . VAL A 1 296 ? 30.045 -9.827 -31.353 1.00 87.00 296 VAL A CA 1
ATOM 2391 C C . VAL A 1 296 ? 29.956 -11.036 -30.439 1.00 87.00 296 VAL A C 1
ATOM 2393 O O . VAL A 1 296 ? 30.707 -11.129 -29.473 1.00 87.00 296 VAL A O 1
ATOM 2396 N N . ALA A 1 297 ? 29.081 -11.993 -30.748 1.00 81.25 297 ALA A N 1
ATOM 2397 C CA . ALA A 1 297 ? 28.863 -13.166 -29.895 1.00 81.25 297 ALA A CA 1
ATOM 2398 C C . ALA A 1 297 ? 30.161 -13.938 -29.577 1.00 81.25 297 ALA A C 1
ATOM 2400 O O . ALA A 1 297 ? 30.340 -14.420 -28.465 1.00 81.25 297 ALA A O 1
ATOM 2401 N N . HIS A 1 298 ? 31.088 -14.006 -30.538 1.00 75.50 298 HIS A N 1
ATOM 2402 C CA . HIS A 1 298 ? 32.349 -14.730 -30.388 1.00 75.50 298 HIS A CA 1
ATOM 2403 C C . HIS A 1 298 ? 33.454 -13.943 -29.657 1.00 75.50 298 HIS A C 1
ATOM 2405 O O . HIS A 1 298 ? 34.262 -14.540 -28.951 1.00 75.50 298 HIS A O 1
ATOM 2411 N N . TRP A 1 299 ? 33.510 -12.617 -29.823 1.00 80.06 299 TRP A N 1
ATOM 2412 C CA . TRP A 1 299 ? 34.609 -11.773 -29.318 1.00 80.06 299 TRP A CA 1
ATOM 2413 C C . TRP A 1 299 ? 34.210 -10.889 -28.131 1.00 80.06 299 TRP A C 1
ATOM 2415 O O . TRP A 1 299 ? 35.055 -10.237 -27.519 1.00 80.06 299 TRP A O 1
ATOM 2425 N N . GLY A 1 300 ? 32.923 -10.863 -27.790 1.00 84.12 300 GLY A N 1
ATOM 2426 C CA . GLY A 1 300 ? 32.367 -9.921 -26.836 1.00 84.12 300 GLY A CA 1
ATOM 2427 C C . GLY A 1 300 ? 32.421 -8.495 -27.380 1.00 84.12 300 GLY A C 1
ATOM 2428 O O . GLY A 1 300 ? 32.077 -8.234 -28.533 1.00 84.12 300 GLY A O 1
ATOM 2429 N N . ARG A 1 301 ? 32.839 -7.563 -26.525 1.00 85.00 301 ARG A N 1
ATOM 2430 C CA . ARG A 1 301 ? 32.965 -6.147 -26.866 1.00 85.00 301 ARG A CA 1
ATOM 2431 C C . ARG A 1 301 ? 34.126 -5.916 -27.827 1.00 85.00 301 ARG A C 1
ATOM 2433 O O . ARG A 1 301 ? 35.269 -6.231 -27.486 1.00 85.00 301 ARG A O 1
ATOM 2440 N N . LEU A 1 302 ? 33.847 -5.299 -28.976 1.00 84.62 302 LEU A N 1
ATOM 2441 C CA . LEU A 1 302 ? 34.894 -4.860 -29.894 1.00 84.62 302 LEU A CA 1
ATOM 2442 C C . LEU A 1 302 ? 35.727 -3.758 -29.235 1.00 84.62 302 LEU A C 1
ATOM 2444 O O . LEU A 1 302 ? 35.205 -2.735 -28.795 1.00 84.62 302 LEU A O 1
ATOM 2448 N N . ARG A 1 303 ? 37.037 -3.983 -29.154 1.00 81.50 303 ARG A N 1
ATOM 2449 C CA . ARG A 1 303 ? 38.011 -3.032 -28.618 1.00 81.50 303 ARG A CA 1
ATOM 2450 C C . ARG A 1 303 ? 39.130 -2.868 -29.633 1.00 81.50 303 ARG A C 1
ATOM 2452 O O . ARG A 1 303 ? 39.505 -3.827 -30.299 1.00 81.50 303 ARG A O 1
ATOM 2459 N N . LEU A 1 304 ? 39.635 -1.647 -29.755 1.00 76.31 304 LEU A N 1
ATOM 2460 C CA . LEU A 1 304 ? 40.876 -1.407 -30.471 1.00 76.31 304 LEU A CA 1
ATOM 2461 C C . LEU A 1 304 ? 42.014 -1.819 -29.533 1.00 76.31 304 LEU A C 1
ATOM 2463 O O . LEU A 1 304 ? 42.204 -1.181 -28.498 1.00 76.31 304 LEU A O 1
ATOM 2467 N N . ASP A 1 305 ? 42.734 -2.886 -29.860 1.00 66.94 305 ASP A N 1
ATOM 2468 C CA . ASP A 1 305 ? 43.976 -3.194 -29.158 1.00 66.94 305 ASP A CA 1
ATOM 2469 C C . ASP A 1 305 ? 45.048 -2.200 -29.629 1.00 66.94 305 ASP A C 1
ATOM 2471 O O . ASP A 1 305 ? 45.246 -2.010 -30.831 1.00 66.94 305 ASP A O 1
ATOM 2475 N N . GLU A 1 306 ? 45.764 -1.560 -28.701 1.00 59.03 306 GLU A N 1
ATOM 2476 C CA . GLU A 1 306 ? 47.007 -0.846 -29.017 1.00 59.03 306 GLU A CA 1
ATOM 2477 C C . GLU A 1 306 ? 48.094 -1.879 -29.369 1.00 59.03 306 GLU A C 1
ATOM 2479 O O . GLU A 1 306 ? 49.000 -2.167 -28.589 1.00 59.03 306 GLU A O 1
ATOM 2484 N N . CYS A 1 307 ? 47.992 -2.502 -30.542 1.00 39.88 307 CYS A N 1
ATOM 2485 C CA . CYS A 1 307 ? 49.038 -3.346 -31.100 1.00 39.88 307 CYS A CA 1
ATOM 2486 C C . CYS A 1 307 ? 49.120 -3.160 -32.615 1.00 39.88 307 CYS A C 1
ATOM 2488 O O . CYS A 1 307 ? 48.157 -3.352 -33.350 1.00 39.88 307 CYS A O 1
ATOM 2490 N N . VAL A 1 308 ? 50.316 -2.743 -33.033 1.00 43.28 308 VAL A N 1
ATOM 2491 C CA . VAL A 1 308 ? 50.837 -2.583 -34.394 1.00 43.28 308 VAL A CA 1
ATOM 2492 C C . VAL A 1 308 ? 50.140 -3.504 -35.395 1.00 43.28 308 VAL A C 1
ATOM 2494 O O . VAL A 1 308 ? 50.183 -4.717 -35.243 1.00 43.28 308 VAL A O 1
ATOM 2497 N N . MET A 1 309 ? 49.559 -2.928 -36.447 1.00 34.12 309 MET A N 1
ATOM 2498 C CA . MET A 1 309 ? 49.037 -3.662 -37.600 1.00 34.12 309 MET A CA 1
ATOM 2499 C C . MET A 1 309 ? 50.202 -4.033 -38.537 1.00 34.12 309 MET A C 1
ATOM 2501 O O . MET A 1 309 ? 50.692 -3.139 -39.232 1.00 34.12 309 MET A O 1
ATOM 2505 N N . PRO A 1 310 ? 50.647 -5.301 -38.673 1.00 41.06 310 PRO A N 1
ATOM 2506 C CA . PRO A 1 310 ? 51.219 -5.736 -39.931 1.00 41.06 310 PRO A CA 1
ATOM 2507 C C . PRO A 1 310 ? 50.035 -6.088 -40.832 1.00 41.06 310 PRO A C 1
ATOM 2509 O O . PRO A 1 310 ? 49.416 -7.139 -40.695 1.00 41.06 310 PRO A O 1
ATOM 2512 N N . SER A 1 311 ? 49.695 -5.154 -41.720 1.00 46.44 311 SER A N 1
ATOM 2513 C CA . SER A 1 311 ? 48.777 -5.351 -42.847 1.00 46.44 311 SER A CA 1
ATOM 2514 C C . SER A 1 311 ? 47.424 -5.992 -42.498 1.00 46.44 311 SER A C 1
ATOM 2516 O O . SER A 1 311 ? 47.190 -7.166 -42.775 1.00 46.44 311 SER A O 1
ATOM 2518 N N . CYS A 1 312 ? 46.488 -5.198 -41.986 1.00 37.06 312 CYS A N 1
ATOM 2519 C CA . CYS A 1 312 ? 45.073 -5.470 -42.218 1.00 37.06 312 CYS A CA 1
ATOM 2520 C C . CYS A 1 312 ? 44.425 -4.183 -42.723 1.00 37.06 312 CYS A C 1
ATOM 2522 O O . CYS A 1 312 ? 44.690 -3.095 -42.213 1.00 37.06 312 CYS A O 1
ATOM 2524 N N . PHE A 1 313 ? 43.664 -4.321 -43.799 1.00 40.69 313 PHE A N 1
ATOM 2525 C CA . PHE A 1 313 ? 43.008 -3.235 -44.508 1.00 40.69 313 PHE A CA 1
ATOM 2526 C C . PHE A 1 313 ? 42.167 -2.392 -43.550 1.00 40.69 313 PHE A C 1
ATOM 2528 O O . PHE A 1 313 ? 41.500 -2.918 -42.655 1.00 40.69 313 PHE A O 1
ATOM 2535 N N . THR A 1 314 ? 42.234 -1.077 -43.715 1.00 39.00 314 THR A N 1
ATOM 2536 C CA . THR A 1 314 ? 41.462 -0.153 -42.889 1.00 39.00 314 THR A CA 1
ATOM 2537 C C . THR A 1 314 ? 39.991 -0.208 -43.298 1.00 39.00 314 THR A C 1
ATOM 2539 O O . THR A 1 314 ? 39.655 -0.565 -44.423 1.00 39.00 314 THR A O 1
ATOM 2542 N N . PHE A 1 315 ? 39.083 0.153 -42.391 1.00 38.38 315 PHE A N 1
ATOM 2543 C CA . PHE A 1 315 ? 37.628 0.149 -42.619 1.00 38.38 315 PHE A CA 1
ATOM 2544 C C . PHE A 1 315 ? 37.194 0.955 -43.868 1.00 38.38 315 PHE A C 1
ATOM 2546 O O . PHE A 1 315 ? 36.163 0.660 -44.469 1.00 38.38 315 PHE A O 1
ATOM 2553 N N . PHE A 1 316 ? 38.013 1.920 -44.307 1.00 33.34 316 PHE A N 1
ATOM 2554 C CA . PHE A 1 316 ? 37.816 2.675 -45.550 1.00 33.34 316 PHE A CA 1
ATOM 2555 C C . PHE A 1 316 ? 38.019 1.835 -46.824 1.00 33.34 316 PHE A C 1
ATOM 2557 O O . PHE A 1 316 ? 37.339 2.069 -47.821 1.00 33.34 316 PHE A O 1
ATOM 2564 N N . ASP A 1 317 ? 38.877 0.815 -46.784 1.00 31.59 317 ASP A N 1
ATOM 2565 C CA . ASP A 1 317 ? 39.190 -0.032 -47.941 1.00 31.59 317 ASP A CA 1
ATOM 2566 C C . ASP A 1 317 ? 38.051 -1.024 -48.265 1.00 31.59 317 ASP A C 1
ATOM 2568 O O . ASP A 1 317 ? 37.898 -1.459 -49.406 1.00 31.59 317 ASP A O 1
ATOM 2572 N N . ILE A 1 318 ? 37.201 -1.361 -47.284 1.00 42.31 318 ILE A N 1
ATOM 2573 C CA . ILE A 1 318 ? 36.052 -2.271 -47.468 1.00 42.31 318 ILE A CA 1
ATOM 2574 C C . ILE A 1 318 ? 34.888 -1.559 -48.177 1.00 42.31 318 ILE A C 1
ATOM 2576 O O . ILE A 1 318 ? 34.188 -2.173 -48.984 1.00 42.31 318 ILE A O 1
ATOM 2580 N N . LEU A 1 319 ? 34.715 -0.254 -47.944 1.00 34.16 319 LEU A N 1
ATOM 2581 C CA . LEU A 1 319 ? 33.683 0.563 -48.595 1.00 34.16 319 LEU A CA 1
ATOM 2582 C C . LEU A 1 319 ? 33.975 0.840 -50.079 1.00 34.16 319 LEU A C 1
ATOM 2584 O O . LEU A 1 319 ? 33.040 1.075 -50.836 1.00 34.16 319 LEU A O 1
ATOM 2588 N N . GLN A 1 320 ? 35.234 0.755 -50.520 1.00 35.09 320 GLN A N 1
ATOM 2589 C CA . GLN A 1 320 ? 35.601 0.911 -51.936 1.00 35.09 320 GLN A CA 1
ATOM 2590 C C . GLN A 1 320 ? 35.501 -0.383 -52.764 1.00 35.09 320 GLN A C 1
ATOM 2592 O O . GLN A 1 320 ? 35.519 -0.320 -53.992 1.00 35.09 320 GLN A O 1
ATOM 2597 N N . LEU A 1 321 ? 35.364 -1.556 -52.131 1.00 38.34 321 LEU A N 1
ATOM 2598 C CA . LEU A 1 321 ? 35.255 -2.849 -52.829 1.00 38.34 321 LEU A CA 1
ATOM 2599 C C . LEU A 1 321 ? 33.809 -3.281 -53.119 1.00 38.34 321 LEU A C 1
ATOM 2601 O O . LEU A 1 321 ? 33.590 -4.221 -53.884 1.00 38.34 321 LEU A O 1
ATOM 2605 N N . GLY A 1 322 ? 32.822 -2.588 -52.553 1.00 35.16 322 GLY A N 1
ATOM 2606 C CA . GLY A 1 322 ? 31.425 -2.682 -52.958 1.00 35.16 322 GLY A CA 1
ATOM 2607 C C . GLY A 1 322 ? 31.069 -1.458 -53.784 1.00 35.16 322 GLY A C 1
ATOM 2608 O O . GLY A 1 322 ? 30.933 -0.377 -53.226 1.00 35.16 322 GLY A O 1
ATOM 2609 N N . GLY A 1 323 ? 30.922 -1.619 -55.100 1.00 34.12 323 GLY A N 1
ATOM 2610 C CA . GLY A 1 323 ? 30.413 -0.567 -55.976 1.00 34.12 323 GLY A CA 1
ATOM 2611 C C . GLY A 1 323 ? 29.036 -0.094 -55.510 1.00 34.12 323 GLY A C 1
ATOM 2612 O O . GLY A 1 323 ? 28.018 -0.687 -55.856 1.00 34.12 323 GLY A O 1
ATOM 2613 N N . VAL A 1 324 ? 29.023 0.970 -54.715 1.00 30.09 324 VAL A N 1
ATOM 2614 C CA . VAL A 1 324 ? 27.853 1.780 -54.399 1.00 30.09 324 VAL A CA 1
ATOM 2615 C C . VAL A 1 324 ? 28.218 3.195 -54.820 1.00 30.09 324 VAL A C 1
ATOM 2617 O O . VAL A 1 324 ? 28.950 3.897 -54.126 1.00 30.09 324 VAL A O 1
ATOM 2620 N N . GLU A 1 325 ? 27.739 3.604 -55.994 1.00 28.94 325 GLU A N 1
ATOM 2621 C CA . GLU A 1 325 ? 27.675 5.018 -56.351 1.00 28.94 325 GLU A CA 1
ATOM 2622 C C . GLU A 1 325 ? 26.746 5.711 -55.350 1.00 28.94 325 GLU A C 1
ATOM 2624 O O . GLU A 1 325 ? 25.525 5.564 -55.397 1.00 28.94 325 GLU A O 1
ATOM 2629 N N . VAL A 1 326 ? 27.324 6.465 -54.418 1.00 30.70 326 VAL A N 1
ATOM 2630 C CA . VAL A 1 326 ? 26.572 7.425 -53.611 1.00 30.70 326 VAL A CA 1
ATOM 2631 C C . VAL A 1 326 ? 26.537 8.731 -54.397 1.00 30.70 326 VAL A C 1
ATOM 2633 O O . VAL A 1 326 ? 27.419 9.577 -54.281 1.00 30.70 326 VAL A O 1
ATOM 2636 N N . SER A 1 327 ? 25.513 8.897 -55.233 1.00 32.62 327 SER A N 1
ATOM 2637 C CA . SER A 1 327 ? 25.149 10.206 -55.769 1.00 32.62 327 SER A CA 1
ATOM 2638 C C . SER A 1 327 ? 24.512 11.031 -54.646 1.00 32.62 327 SER A C 1
ATOM 2640 O O . SER A 1 327 ? 23.325 10.889 -54.350 1.00 32.62 327 SER A O 1
ATOM 2642 N N . GLY A 1 328 ? 25.303 11.877 -53.994 1.00 30.19 328 GLY A N 1
ATOM 2643 C CA . GLY A 1 328 ? 24.825 12.810 -52.979 1.00 30.19 328 GLY A CA 1
ATOM 2644 C C . GLY A 1 328 ? 25.865 13.890 -52.727 1.00 30.19 328 GLY A C 1
ATOM 2645 O O . GLY A 1 328 ? 26.937 13.608 -52.210 1.00 30.19 328 GLY A O 1
ATOM 2646 N N . SER A 1 329 ? 25.556 15.118 -53.134 1.00 33.19 329 SER A N 1
ATOM 2647 C CA . SER A 1 329 ? 26.371 16.317 -52.930 1.00 33.19 329 SER A CA 1
ATOM 2648 C C . SER A 1 329 ? 26.714 16.536 -51.450 1.00 33.19 329 SER A C 1
ATOM 2650 O O . SER A 1 329 ? 25.804 16.626 -50.622 1.00 33.19 329 SER A O 1
ATOM 2652 N N . GLU A 1 330 ? 28.006 16.670 -51.141 1.00 28.95 330 GLU A N 1
ATOM 2653 C CA . GLU A 1 330 ? 28.528 17.092 -49.835 1.00 28.95 330 GLU A CA 1
ATOM 2654 C C . GLU A 1 330 ? 27.932 18.444 -49.394 1.00 28.95 330 GLU A C 1
ATOM 2656 O O . GLU A 1 330 ? 27.984 19.411 -50.158 1.00 28.95 330 GLU A O 1
ATOM 2661 N N . PRO A 1 331 ? 27.428 18.577 -48.153 1.00 31.30 331 PRO A N 1
ATOM 2662 C CA . PRO A 1 331 ? 27.310 19.869 -47.504 1.00 31.30 331 PRO A CA 1
ATOM 2663 C C . PRO A 1 331 ? 28.614 20.208 -46.765 1.00 31.30 331 PRO A C 1
ATOM 2665 O O . PRO A 1 331 ? 29.068 19.500 -45.868 1.00 31.30 331 PRO A O 1
ATOM 2668 N N . GLU A 1 332 ? 29.190 21.335 -47.164 1.00 28.23 332 GLU A N 1
ATOM 2669 C CA . GLU A 1 332 ? 30.394 21.978 -46.644 1.00 28.23 332 GLU A CA 1
ATOM 2670 C C . GLU A 1 332 ? 30.288 22.255 -45.123 1.00 28.23 332 GLU A C 1
ATOM 2672 O O . GLU A 1 332 ? 29.509 23.101 -44.675 1.00 28.23 332 GLU A O 1
ATOM 2677 N N . TYR A 1 333 ? 31.067 21.543 -44.299 1.00 27.77 333 TYR A N 1
ATOM 2678 C CA . TYR A 1 333 ? 31.121 21.761 -42.847 1.00 27.77 333 TYR A CA 1
ATOM 2679 C C . TYR A 1 333 ? 32.126 22.872 -42.504 1.00 27.77 333 TYR A C 1
ATOM 2681 O O . TYR A 1 333 ? 33.343 22.685 -42.556 1.00 27.77 333 TYR A O 1
ATOM 2689 N N . ARG A 1 334 ? 31.611 24.051 -42.144 1.00 30.98 334 ARG A N 1
ATOM 2690 C CA . ARG A 1 334 ? 32.399 25.224 -41.738 1.00 30.98 334 ARG A CA 1
ATOM 2691 C C . ARG A 1 334 ? 32.770 25.118 -40.248 1.00 30.98 334 ARG A C 1
ATOM 2693 O O . ARG A 1 334 ? 31.887 25.027 -39.399 1.00 30.98 334 ARG A O 1
ATOM 2700 N N . ARG A 1 335 ? 34.071 25.135 -39.926 1.00 29.56 335 ARG A N 1
ATOM 2701 C CA . ARG A 1 335 ? 34.584 25.187 -38.540 1.00 29.56 335 ARG A CA 1
ATOM 2702 C C . ARG A 1 335 ? 34.212 26.527 -37.882 1.00 29.56 335 ARG A C 1
ATOM 2704 O O . ARG A 1 335 ? 34.428 27.555 -38.522 1.00 29.56 335 ARG A O 1
ATOM 2711 N N . PRO A 1 336 ? 33.721 26.556 -36.631 1.00 31.72 336 PRO A N 1
ATOM 2712 C CA . PRO A 1 336 ? 33.605 27.789 -35.866 1.00 31.72 336 PRO A CA 1
ATOM 2713 C C . PRO A 1 336 ? 34.857 27.981 -35.000 1.00 31.72 336 PRO A C 1
ATOM 2715 O O . PRO A 1 336 ? 34.919 27.492 -33.875 1.00 31.72 336 PRO A O 1
ATOM 2718 N N . ASP A 1 337 ? 35.832 28.707 -35.542 1.00 30.72 337 ASP A N 1
ATOM 2719 C CA . ASP A 1 337 ? 36.756 29.512 -34.741 1.00 30.72 337 ASP A CA 1
ATOM 2720 C C . ASP A 1 337 ? 36.176 30.943 -34.645 1.00 30.72 337 ASP A C 1
ATOM 2722 O O . ASP A 1 337 ? 35.522 31.413 -35.576 1.00 30.72 337 ASP A O 1
ATOM 2726 N N . ASP A 1 338 ? 36.423 31.602 -33.509 1.00 28.56 338 ASP A N 1
ATOM 2727 C CA . ASP A 1 338 ? 36.125 33.003 -33.148 1.00 28.56 338 ASP A CA 1
ATOM 2728 C C . ASP A 1 338 ? 34.723 33.376 -32.619 1.00 28.56 338 ASP A C 1
ATOM 2730 O O . ASP A 1 338 ? 33.899 33.966 -33.315 1.00 28.56 338 ASP A O 1
ATOM 2734 N N . ILE A 1 339 ? 34.529 33.228 -31.296 1.00 34.94 339 ILE A N 1
ATOM 2735 C CA . ILE A 1 339 ? 33.850 34.262 -30.486 1.00 34.94 339 ILE A CA 1
ATOM 2736 C C . ILE A 1 339 ? 34.695 34.596 -29.240 1.00 34.94 339 ILE A C 1
ATOM 2738 O O . ILE A 1 339 ? 34.800 33.826 -28.289 1.00 34.94 339 ILE A O 1
ATOM 2742 N N . SER A 1 340 ? 35.306 35.779 -29.331 1.00 31.84 340 SER A N 1
ATOM 2743 C CA . SER A 1 340 ? 35.824 36.736 -28.339 1.00 31.84 340 SER A CA 1
ATOM 2744 C C . SER A 1 340 ? 35.936 36.387 -26.843 1.00 31.84 340 SER A C 1
ATOM 2746 O O . SER A 1 340 ? 34.999 35.961 -26.174 1.00 31.84 340 SER A O 1
ATOM 2748 N N . ALA A 1 341 ? 37.087 36.796 -26.306 1.00 29.59 341 ALA A N 1
ATOM 2749 C CA . ALA A 1 341 ? 37.530 36.794 -24.919 1.00 29.59 341 ALA A CA 1
ATOM 2750 C C . ALA A 1 341 ? 36.707 37.625 -23.901 1.00 29.59 341 ALA A C 1
ATOM 2752 O O . ALA A 1 341 ? 36.361 38.775 -24.157 1.00 29.59 341 ALA A O 1
ATOM 2753 N N . GLY A 1 342 ? 36.621 37.088 -22.670 1.00 27.55 342 GLY A N 1
ATOM 2754 C CA . GLY A 1 342 ? 36.717 37.823 -21.390 1.00 27.55 342 GLY A CA 1
ATOM 2755 C C . GLY A 1 342 ? 35.499 37.741 -20.438 1.00 27.55 342 GLY A C 1
ATOM 2756 O O . GLY A 1 342 ? 34.381 37.644 -20.930 1.00 27.55 342 GLY A O 1
ATOM 2757 N N . PRO A 1 343 ? 35.656 37.839 -19.090 1.00 30.64 343 PRO A N 1
ATOM 2758 C CA . PRO A 1 343 ? 36.875 37.870 -18.276 1.00 30.64 343 PRO A CA 1
ATOM 2759 C C . PRO A 1 343 ? 37.042 36.657 -17.328 1.00 30.64 343 PRO A C 1
ATOM 2761 O O . PRO A 1 343 ? 36.096 36.082 -16.796 1.00 30.64 343 PRO A O 1
ATOM 2764 N N . ARG A 1 344 ? 38.312 36.326 -17.068 1.00 31.12 344 ARG A N 1
ATOM 2765 C CA . ARG A 1 344 ? 38.788 35.404 -16.025 1.00 31.12 344 ARG A CA 1
ATOM 2766 C C . ARG A 1 344 ? 38.487 35.955 -14.625 1.00 31.12 344 ARG A C 1
ATOM 2768 O O . ARG A 1 344 ? 38.890 37.077 -14.332 1.00 31.12 344 ARG A O 1
ATOM 2775 N N . LEU A 1 345 ? 37.959 35.122 -13.726 1.00 28.11 345 LEU A N 1
ATOM 2776 C CA . LEU A 1 345 ? 38.101 35.306 -12.278 1.00 28.11 345 LEU A CA 1
ATOM 2777 C C . LEU A 1 345 ? 38.600 34.015 -11.619 1.00 28.11 345 LEU A C 1
ATOM 2779 O O . LEU A 1 345 ? 38.190 32.908 -11.956 1.00 28.11 345 LEU A O 1
ATOM 2783 N N . ARG A 1 346 ? 39.590 34.219 -10.750 1.00 27.91 346 ARG A N 1
ATOM 2784 C CA . ARG A 1 346 ? 40.512 33.250 -10.154 1.00 27.91 346 ARG A CA 1
ATOM 2785 C C . ARG A 1 346 ? 39.822 32.404 -9.085 1.00 27.91 346 ARG A C 1
ATOM 2787 O O . ARG A 1 346 ? 39.171 32.957 -8.206 1.00 27.91 346 ARG A O 1
ATOM 2794 N N . ILE A 1 347 ? 40.083 31.099 -9.089 1.00 32.22 347 ILE A N 1
ATOM 2795 C CA . ILE A 1 347 ? 39.915 30.246 -7.908 1.00 32.22 347 ILE A CA 1
ATOM 2796 C C . ILE A 1 347 ? 41.233 30.318 -7.135 1.00 32.22 347 ILE A C 1
ATOM 2798 O O . ILE A 1 347 ? 42.271 29.872 -7.624 1.00 32.22 347 ILE A O 1
ATOM 2802 N N . GLY A 1 348 ? 41.204 30.959 -5.969 1.00 28.05 348 GLY A N 1
ATOM 2803 C CA . GLY A 1 348 ? 42.282 30.897 -4.988 1.00 28.05 348 GLY A CA 1
ATOM 2804 C C . GLY A 1 348 ? 42.031 29.736 -4.033 1.00 28.05 348 GLY A C 1
ATOM 2805 O O . GLY A 1 348 ? 40.973 29.674 -3.415 1.00 28.05 348 GLY A O 1
ATOM 2806 N N . ASN A 1 349 ? 43.008 28.839 -3.918 1.00 30.38 349 ASN A N 1
ATOM 2807 C CA . ASN A 1 349 ? 43.101 27.876 -2.825 1.00 30.38 349 ASN A CA 1
ATOM 2808 C C . ASN A 1 349 ? 43.411 28.615 -1.521 1.00 30.38 349 ASN A C 1
ATOM 2810 O O . ASN A 1 349 ? 44.414 29.327 -1.477 1.00 30.38 349 ASN A O 1
ATOM 2814 N N . VAL A 1 350 ? 42.637 28.367 -0.463 1.00 30.41 350 VAL A N 1
ATOM 2815 C CA . VAL A 1 350 ? 43.099 28.468 0.928 1.00 30.41 350 VAL A CA 1
ATOM 2816 C C . VAL A 1 350 ? 42.368 27.400 1.753 1.00 30.41 350 VAL A C 1
ATOM 2818 O O . VAL A 1 350 ? 41.146 27.435 1.814 1.00 30.41 350 VAL A O 1
ATOM 2821 N N . LEU A 1 351 ? 43.180 26.483 2.300 1.00 33.22 351 LEU A N 1
ATOM 2822 C CA . LEU A 1 351 ? 43.048 25.626 3.496 1.00 33.22 351 LEU A CA 1
ATOM 2823 C C . LEU A 1 351 ? 41.691 25.010 3.870 1.00 33.22 351 LEU A C 1
ATOM 2825 O O . LEU A 1 351 ? 40.767 25.756 4.256 1.00 33.22 351 LEU A O 1
#

Foldseek 3Di:
DPDDPDDQDPLLVVQVPDDPVCLVVLVVLLVVLVVVLPDPVDDPVLSLLSVLLSQLSCQCSDPVDPDRSQRSLQVSCVVVVHHSVSSVVSSVQNSCCSVPVDGPDDPPPPPPPCDLCVPPVSVVQLVVQVVVCCVVPVFDALVSSQVVCQDPVNVVVCVVVVHPDNTDDSVVSVVSCVVQQKDWFFDDDDDDDDPCPDPVNVVVVVVVVVCCVPPPVLQEFDADPVRHTPDHRPQPVDADDDPQGPPRRHDWDKDKDKDKDAPQPDDRIHIDHPPDDDDDDDPDSHDIDIDMFIQTSVPGTDDDDPDDDPDDDDPVVVVVVDPDPPPDDDDDDDDDDDDDDDDDDDDDDDD

pLDDT: mean 72.74, std 18.87, range [27.55, 93.81]

Radius of gyration: 42.34 Å; chains: 1; bounding box: 96×69×100 Å